Protein AF-A0A963ILZ6-F1 (afdb_monomer_lite)

Radius of gyration: 21.11 Å; chains: 1; bounding box: 46×45×70 Å

pLDDT: mean 91.55, std 8.61, range [54.19, 98.81]

Foldseek 3Di:
DLVVVQVVVVVCVVVVFAPDLQVLQAAAEEAEDAQAAPPDDPVNSVSVCCQCCPCVHSVHDVVRYDYQRYHHAYQALAAAPPLPDPDCLAAARDHPPDDDPDPLNDLRHHHCHVVLVVVCVVQQQDDDPDDDPDDDDDADHRHPVCPRVSVNSVCSVVLVVRCCRRQNCVLLVFDFDHDDLVQKDKDFLLVLQVVFEPCSVVLCVLQQFARIWIKHFAPVVPVPDDAAEDEDEDAFLQFHPSADDPPDPDTSCSRPSNNNRSCNGRRYMYTYTGGDADPDQQHRNRRGHDPPAVSGNHPSCVGLQNSVNLSVQSVVCVSVVVHNPDDRHHD

Sequence (331 aa):
AARASFAEARKQEAAGKISRLDNLRDDRIYLFSGAYDSIVPHGVMATVFHFYADSDKGAVRQGNIDFSGTFPARHTMVRDGFNKPAGDVVGNCALPPAPPPPAETDAYIDDCEAVARKQETENHCLCPPAPVAGGKAAAACPPPDKLAVCKDLKDVDLAGAILERIYGAQALNQGRVEVQESELRAFDQRQVFGKFSDIPSTALQDASMAREGYVFIPETCRDGRPCRLHVAFHGCRQGGATDHRRGHTGNLFAKFAGYNEWAKANDIIILYPQIQARSLGPINPRGCWDWWGQNYTHAGYHTRDGKQIKAVAQMINILAGGQQLLEVPLE

Secondary structure (DSSP, 8-state):
-HHHHHHHHHHHHHTTSS--GGGGGG--EEEE--TT-SSS-HHHHHHHHHHHHSTTTT-PPTTTEEEE--S---SSEEE-STTPPSSSSSB----TTSPPPPTTT--SEEE-HHHHHHHHHHTT-SPPPPPSSSPPPPPPSS-GGGHHHHHHGGGGSHHHHHHHHHH-TTT--S------GGGEEEEEHHHHHTTT-SSHHHHHHHTTB-SEEEEE--GGGGSS---EEEE----TTSSGGGS--TT--S-HHHHHSSHHHHHHHTTEEEEE--B--BSSSS-BTT----SS-TTTT-TTTTSTT-HHHHHHHHHHHHHTTT---S-----

Structure (mmCIF, N/CA/C/O backbone):
data_AF-A0A963ILZ6-F1
#
_entry.id   AF-A0A963ILZ6-F1
#
loop_
_atom_site.group_PDB
_atom_site.id
_atom_site.type_symbol
_atom_site.label_atom_id
_atom_site.label_alt_id
_atom_site.label_comp_id
_atom_site.label_asym_id
_atom_site.label_entity_id
_atom_site.label_seq_id
_atom_site.pdbx_PDB_ins_code
_atom_site.Cartn_x
_atom_site.Cartn_y
_atom_site.Cartn_z
_atom_site.occupancy
_atom_site.B_iso_or_equiv
_atom_site.auth_seq_id
_atom_site.auth_comp_id
_atom_site.auth_asym_id
_atom_site.auth_atom_id
_atom_site.pdbx_PDB_model_num
ATOM 1 N N . ALA A 1 1 ? 4.788 -20.626 10.378 1.00 87.69 1 ALA A N 1
ATOM 2 C CA . ALA A 1 1 ? 4.422 -19.228 10.679 1.00 87.69 1 ALA A CA 1
ATOM 3 C C . ALA A 1 1 ? 2.917 -18.976 10.517 1.00 87.69 1 ALA A C 1
ATOM 5 O O . ALA A 1 1 ? 2.283 -18.704 11.525 1.00 87.69 1 ALA A O 1
ATOM 6 N N . ALA A 1 2 ? 2.316 -19.186 9.334 1.00 93.12 2 ALA A N 1
ATOM 7 C CA . ALA A 1 2 ? 0.894 -18.883 9.068 1.00 93.12 2 ALA A CA 1
ATOM 8 C C . ALA A 1 2 ? -0.082 -19.466 10.106 1.00 93.12 2 ALA A C 1
ATOM 10 O O . ALA A 1 2 ? -0.964 -18.770 10.596 1.00 93.12 2 ALA A O 1
ATOM 11 N N . ARG A 1 3 ? 0.120 -20.730 10.507 1.00 95.81 3 ARG A N 1
ATOM 12 C CA . ARG A 1 3 ? -0.679 -21.389 11.555 1.00 95.81 3 ARG A CA 1
ATOM 13 C C . ARG A 1 3 ? -0.657 -20.640 12.893 1.00 95.81 3 ARG A C 1
ATOM 15 O O . ARG A 1 3 ? -1.694 -20.528 13.532 1.00 95.81 3 ARG A O 1
ATOM 22 N N . ALA A 1 4 ? 0.509 -20.148 13.313 1.00 94.88 4 ALA A N 1
ATOM 23 C CA . ALA A 1 4 ? 0.658 -19.425 14.574 1.00 94.88 4 ALA A CA 1
ATOM 24 C C . ALA A 1 4 ? -0.011 -18.044 14.498 1.00 94.88 4 ALA A C 1
ATOM 26 O O . ALA A 1 4 ? -0.777 -17.695 15.390 1.00 94.88 4 ALA A O 1
ATOM 27 N N . SER A 1 5 ? 0.194 -17.311 13.397 1.00 94.06 5 SER A N 1
ATOM 28 C CA . SER A 1 5 ? -0.471 -16.023 13.157 1.00 94.06 5 SER A CA 1
ATOM 29 C C . SER A 1 5 ? -1.995 -16.164 13.127 1.00 94.06 5 SER A C 1
ATOM 31 O O . SER A 1 5 ? -2.700 -15.370 13.741 1.00 94.06 5 SER A O 1
ATOM 33 N N . PHE A 1 6 ? -2.521 -17.205 12.475 1.00 97.31 6 PHE A N 1
ATOM 34 C CA . PHE A 1 6 ? -3.967 -17.436 12.427 1.00 97.31 6 PHE A CA 1
ATOM 35 C C . PHE A 1 6 ? -4.540 -17.908 13.773 1.00 97.31 6 PHE A C 1
ATOM 37 O O . PHE A 1 6 ? -5.671 -17.573 14.115 1.00 97.31 6 PHE A O 1
ATOM 44 N N . ALA A 1 7 ? -3.768 -18.647 14.577 1.00 97.62 7 ALA A N 1
ATOM 45 C CA . ALA A 1 7 ? -4.165 -18.988 15.944 1.00 97.62 7 ALA A CA 1
ATOM 46 C C . ALA A 1 7 ? -4.284 -17.738 16.836 1.00 97.62 7 ALA A C 1
ATOM 48 O O . ALA A 1 7 ? -5.239 -17.629 17.603 1.00 97.62 7 ALA A O 1
ATOM 49 N N . GLU A 1 8 ? -3.365 -16.779 16.695 1.00 95.69 8 GLU A N 1
ATOM 50 C CA . GLU A 1 8 ? -3.470 -15.481 17.369 1.00 95.69 8 GLU A CA 1
ATOM 51 C C . GLU A 1 8 ? -4.695 -14.694 16.877 1.00 95.69 8 GLU A C 1
ATOM 53 O O . GLU A 1 8 ? -5.447 -14.171 17.694 1.00 95.69 8 GLU A O 1
ATOM 58 N N . ALA A 1 9 ? -4.974 -14.686 15.569 1.00 97.12 9 ALA A N 1
ATOM 59 C CA . ALA A 1 9 ? -6.175 -14.048 15.029 1.00 97.12 9 ALA A CA 1
ATOM 60 C C . ALA A 1 9 ? -7.466 -14.649 15.624 1.00 97.12 9 ALA A C 1
ATOM 62 O O . ALA A 1 9 ? -8.320 -13.910 16.106 1.00 97.12 9 ALA A O 1
ATOM 63 N N . ARG A 1 10 ? -7.576 -15.985 15.702 1.00 98.06 10 ARG A N 1
ATOM 64 C CA . ARG A 1 10 ? -8.712 -16.672 16.354 1.00 98.06 10 ARG A CA 1
ATOM 65 C C . ARG A 1 10 ? -8.873 -16.284 17.821 1.00 98.06 10 ARG A C 1
ATOM 67 O O . ARG A 1 10 ? -9.989 -16.097 18.296 1.00 98.06 10 ARG A O 1
ATOM 74 N N . LYS A 1 11 ? -7.762 -16.155 18.549 1.00 97.75 11 LYS A N 1
ATOM 75 C CA . LYS A 1 11 ? -7.775 -15.706 19.946 1.00 97.75 11 LYS A CA 1
ATOM 76 C C . LYS A 1 11 ? -8.320 -14.279 20.063 1.00 97.75 11 LYS A C 1
ATOM 78 O O . LYS A 1 11 ? -9.136 -14.022 20.944 1.00 97.75 11 LYS A O 1
ATOM 83 N N . GLN A 1 12 ? -7.900 -13.367 19.184 1.00 97.31 12 GLN A N 1
ATOM 84 C CA . GLN A 1 12 ? -8.374 -11.980 19.196 1.00 97.31 12 GLN A CA 1
ATOM 85 C C . GLN A 1 12 ? -9.830 -11.846 18.730 1.00 97.31 12 GLN A C 1
ATOM 87 O O . GLN A 1 12 ? -10.562 -11.017 19.267 1.00 97.31 12 GLN A O 1
ATOM 92 N N . GLU A 1 13 ? -10.281 -12.675 17.785 1.00 97.75 13 GLU A N 1
ATOM 93 C CA . GLU A 1 13 ? -11.693 -12.765 17.393 1.00 97.75 13 GLU A CA 1
ATOM 94 C C . GLU A 1 13 ? -12.553 -13.205 18.585 1.00 97.75 13 GLU A C 1
ATOM 96 O O . GLU A 1 13 ? -13.525 -12.530 18.920 1.00 97.75 13 GLU A O 1
ATOM 101 N N . ALA A 1 14 ? -12.158 -14.278 19.282 1.00 98.12 14 ALA A N 1
ATOM 102 C CA . ALA A 1 14 ? -12.864 -14.774 20.466 1.00 98.12 14 ALA A CA 1
ATOM 103 C C . ALA A 1 14 ? -12.904 -13.747 21.613 1.00 98.12 14 ALA A C 1
ATOM 105 O O . ALA A 1 14 ? -13.860 -13.714 22.384 1.00 98.12 14 ALA A O 1
ATOM 106 N N . ALA A 1 15 ? -11.884 -12.889 21.709 1.00 96.81 15 ALA A N 1
ATOM 107 C CA . ALA A 1 15 ? -11.830 -11.778 22.656 1.00 96.81 15 ALA A CA 1
ATOM 108 C C . ALA A 1 15 ? -12.613 -10.528 22.198 1.00 96.81 15 ALA A C 1
ATOM 110 O O . ALA A 1 15 ? -12.626 -9.525 22.911 1.00 96.81 15 ALA A O 1
ATOM 111 N N . GLY A 1 16 ? -13.225 -10.548 21.008 1.00 95.69 16 GLY A N 1
ATOM 112 C CA . GLY A 1 16 ? -13.931 -9.402 20.433 1.00 95.69 16 GLY A CA 1
ATOM 113 C C . GLY A 1 16 ? -13.011 -8.238 20.051 1.00 95.69 16 GLY A C 1
ATOM 114 O O . GLY A 1 16 ? -13.468 -7.105 19.955 1.00 95.69 16 GLY A O 1
ATOM 115 N N . LYS A 1 17 ? -11.711 -8.487 19.852 1.00 95.44 17 LYS A N 1
ATOM 116 C CA . LYS A 1 17 ? -10.692 -7.460 19.570 1.00 95.44 17 LYS A CA 1
ATOM 117 C C . LYS A 1 17 ? -10.455 -7.219 18.081 1.00 95.44 17 LYS A C 1
ATOM 119 O O . LYS A 1 17 ? -9.994 -6.145 17.702 1.00 95.44 17 LYS A O 1
ATOM 124 N N . ILE A 1 18 ? -10.863 -8.153 17.228 1.00 96.56 18 ILE A N 1
ATOM 125 C CA . ILE A 1 18 ? -10.937 -7.991 15.767 1.00 96.56 18 ILE A CA 1
ATOM 126 C C . ILE A 1 18 ? -12.341 -8.351 15.264 1.00 96.56 18 ILE A C 1
ATOM 128 O O . ILE A 1 18 ? -13.166 -8.843 16.035 1.00 96.56 18 ILE A O 1
ATOM 132 N N . SER A 1 19 ? -12.637 -8.047 14.002 1.00 95.50 19 SER A N 1
ATOM 133 C CA . SER A 1 19 ? -13.865 -8.498 13.336 1.00 95.50 19 SER A CA 1
ATOM 134 C C . SER A 1 19 ? -13.861 -10.014 13.130 1.00 95.50 19 SER A C 1
ATOM 136 O O . SER A 1 19 ? -12.818 -10.660 13.239 1.00 95.50 19 SER A O 1
ATOM 138 N N . ARG A 1 20 ? -15.028 -10.580 12.801 1.00 97.06 20 ARG A N 1
ATOM 139 C CA . ARG A 1 20 ? -15.146 -12.009 12.497 1.00 97.06 20 ARG A CA 1
ATOM 140 C C . ARG A 1 20 ? -14.220 -12.406 11.347 1.00 97.06 20 ARG A C 1
ATOM 142 O O . ARG A 1 20 ? -14.250 -11.774 10.295 1.00 97.06 20 ARG A O 1
ATOM 149 N N . LEU A 1 21 ? -13.461 -13.482 11.520 1.00 97.69 21 LEU A N 1
ATOM 150 C CA . LEU A 1 21 ? -12.560 -14.038 10.511 1.00 97.69 21 LEU A CA 1
ATOM 151 C C . LEU A 1 21 ? -13.325 -14.585 9.303 1.00 97.69 21 LEU A C 1
ATOM 153 O O . LEU A 1 21 ? -12.791 -14.581 8.200 1.00 97.69 21 LEU A O 1
ATOM 157 N N . ASP A 1 22 ? -14.591 -14.976 9.484 1.00 96.69 22 ASP A N 1
ATOM 158 C CA . ASP A 1 22 ? -15.479 -15.358 8.378 1.00 96.69 22 ASP A CA 1
ATOM 159 C C . ASP A 1 22 ? -15.653 -14.238 7.336 1.00 96.69 22 ASP A C 1
ATOM 161 O O . ASP A 1 22 ? -15.919 -14.539 6.174 1.00 96.69 22 ASP A O 1
ATOM 165 N N . ASN A 1 23 ? -15.463 -12.968 7.721 1.00 96.06 23 ASN A N 1
ATOM 166 C CA . ASN A 1 23 ? -15.552 -11.837 6.795 1.00 96.06 23 ASN A CA 1
ATOM 167 C C . ASN A 1 23 ? -14.466 -11.898 5.707 1.00 96.06 23 ASN A C 1
ATOM 169 O O . ASN A 1 23 ? -14.702 -11.429 4.599 1.00 96.06 23 ASN A O 1
ATOM 173 N N . LEU A 1 24 ? -13.325 -12.547 5.981 1.00 97.38 24 LEU A N 1
ATOM 174 C CA . LEU A 1 24 ? -12.228 -12.685 5.019 1.00 97.38 24 LEU A CA 1
ATOM 175 C C . LEU A 1 24 ? -12.626 -13.486 3.777 1.00 97.38 24 LEU A C 1
ATOM 177 O O . LEU A 1 24 ? -12.054 -13.278 2.714 1.00 97.38 24 LEU A O 1
ATOM 181 N N . ARG A 1 25 ? -13.599 -14.403 3.879 1.00 96.38 25 ARG A N 1
ATOM 182 C CA . ARG A 1 25 ? -13.953 -15.323 2.780 1.00 96.38 25 ARG A CA 1
ATOM 183 C C . ARG A 1 25 ? -14.282 -14.596 1.481 1.00 96.38 25 ARG A C 1
ATOM 185 O O . ARG A 1 25 ? -13.989 -15.099 0.395 1.00 96.38 25 ARG A O 1
ATOM 192 N N . ASP A 1 26 ? -14.885 -13.422 1.609 1.00 95.50 26 ASP A N 1
ATOM 193 C CA . ASP A 1 26 ? -15.447 -12.664 0.499 1.00 95.50 26 ASP A CA 1
ATOM 194 C C . ASP A 1 26 ? -14.568 -11.476 0.096 1.00 95.50 26 ASP A C 1
ATOM 196 O O . ASP A 1 26 ? -14.813 -10.865 -0.950 1.00 95.50 26 ASP A O 1
ATOM 200 N N . ASP A 1 27 ? -13.521 -11.199 0.876 1.00 96.69 27 ASP A N 1
ATOM 201 C CA . ASP A 1 27 ? -12.558 -10.141 0.610 1.00 96.69 27 ASP A CA 1
ATOM 202 C C . ASP A 1 27 ? -11.756 -10.436 -0.655 1.00 96.69 27 ASP A C 1
ATOM 204 O O . ASP A 1 27 ? -11.472 -11.588 -0.992 1.00 96.69 27 ASP A O 1
ATOM 208 N N . ARG A 1 28 ? -11.372 -9.371 -1.363 1.00 97.50 28 ARG A N 1
ATOM 209 C CA . ARG A 1 28 ? -10.508 -9.448 -2.542 1.00 97.50 28 ARG A CA 1
ATOM 210 C C . ARG A 1 28 ? -9.090 -9.067 -2.153 1.00 97.50 28 ARG A C 1
ATOM 212 O O . ARG A 1 28 ? -8.831 -7.928 -1.776 1.00 97.50 28 ARG A O 1
ATOM 219 N N . ILE A 1 29 ? -8.182 -10.026 -2.260 1.00 97.88 29 ILE A N 1
ATOM 220 C CA . ILE A 1 29 ? -6.801 -9.923 -1.802 1.00 97.88 29 ILE A CA 1
ATOM 221 C C . ILE A 1 29 ? -5.859 -9.916 -3.008 1.00 97.88 29 ILE A C 1
ATOM 223 O O . ILE A 1 29 ? -5.941 -10.775 -3.894 1.00 97.88 29 ILE A O 1
ATOM 227 N N . TYR A 1 30 ? -4.947 -8.946 -3.016 1.00 97.75 30 TYR A N 1
ATOM 228 C CA . TYR A 1 30 ? -3.802 -8.901 -3.917 1.00 97.75 30 TYR A CA 1
ATOM 229 C C . TYR A 1 30 ? -2.517 -8.968 -3.102 1.00 97.75 30 TYR A C 1
ATOM 231 O O . TYR A 1 30 ? -2.349 -8.194 -2.161 1.00 97.75 30 TYR A O 1
ATOM 239 N N . LEU A 1 31 ? -1.620 -9.884 -3.451 1.00 97.75 31 LEU A N 1
ATOM 240 C CA . LEU A 1 31 ? -0.299 -9.993 -2.842 1.00 97.75 31 LEU A CA 1
ATOM 241 C C . LEU A 1 31 ? 0.767 -9.835 -3.921 1.00 97.75 31 LEU A C 1
ATOM 243 O O . LEU A 1 31 ? 0.633 -10.371 -5.018 1.00 97.75 31 LEU A O 1
ATOM 247 N N . PHE A 1 32 ? 1.849 -9.147 -3.576 1.00 97.69 32 PHE A N 1
ATOM 248 C CA . PHE A 1 32 ? 2.987 -8.928 -4.458 1.00 97.69 32 PHE A CA 1
ATOM 249 C C . PHE A 1 32 ? 4.298 -9.134 -3.694 1.00 97.69 32 PHE A C 1
ATOM 251 O O . PHE A 1 32 ? 4.418 -8.722 -2.539 1.00 97.69 32 PHE A O 1
ATOM 258 N N . SER A 1 33 ? 5.285 -9.759 -4.332 1.00 97.12 33 SER A N 1
ATOM 259 C CA . SER A 1 33 ? 6.665 -9.832 -3.852 1.00 97.12 33 SER A CA 1
ATOM 260 C C . SER A 1 33 ? 7.615 -9.839 -5.045 1.00 97.12 33 SER A C 1
ATOM 262 O O . SER A 1 33 ? 7.545 -10.724 -5.897 1.00 97.12 33 SER A O 1
ATOM 264 N N . GLY A 1 34 ? 8.512 -8.854 -5.116 1.00 96.12 34 GLY A N 1
ATOM 265 C CA . GLY A 1 34 ? 9.502 -8.782 -6.188 1.00 96.12 34 GLY A CA 1
ATOM 266 C C . GLY A 1 34 ? 10.515 -9.922 -6.081 1.00 96.12 34 GLY A C 1
ATOM 267 O O . GLY A 1 34 ? 11.065 -10.157 -5.008 1.00 96.12 34 GLY A O 1
ATOM 268 N N . ALA A 1 35 ? 10.804 -10.618 -7.182 1.00 95.50 35 ALA A N 1
ATOM 269 C CA . ALA A 1 35 ? 11.672 -11.802 -7.248 1.00 95.50 35 ALA A CA 1
ATOM 270 C C . ALA A 1 35 ? 13.081 -11.603 -6.644 1.00 95.50 35 ALA A C 1
ATOM 272 O O . ALA A 1 35 ? 13.718 -12.568 -6.227 1.00 95.50 35 ALA A O 1
ATOM 273 N N . TYR A 1 36 ? 13.551 -10.355 -6.566 1.00 95.19 36 TYR A N 1
ATOM 274 C CA . TYR A 1 36 ? 14.857 -9.965 -6.030 1.00 95.19 36 TYR A CA 1
ATOM 275 C C . TYR A 1 36 ? 14.755 -9.131 -4.742 1.00 95.19 36 TYR A C 1
ATOM 277 O O . TYR A 1 36 ? 15.703 -8.431 -4.381 1.00 95.19 36 TYR A O 1
ATOM 285 N N . ASP A 1 37 ? 13.620 -9.171 -4.041 1.00 95.44 37 ASP A N 1
ATOM 286 C CA . ASP A 1 37 ? 13.475 -8.560 -2.721 1.00 95.44 37 ASP A CA 1
ATOM 287 C C . ASP A 1 37 ? 14.395 -9.250 -1.698 1.00 95.44 37 ASP A C 1
ATOM 289 O O . ASP A 1 37 ? 14.210 -10.410 -1.320 1.00 95.44 37 ASP A O 1
ATOM 293 N N . SER A 1 38 ? 15.414 -8.514 -1.254 1.00 92.44 38 SER A N 1
ATOM 294 C CA . SER A 1 38 ? 16.371 -8.946 -0.235 1.00 92.44 38 SER A CA 1
ATOM 295 C C . SER A 1 38 ? 16.082 -8.379 1.159 1.00 92.44 38 SER A C 1
ATOM 297 O O . SER A 1 38 ? 16.840 -8.655 2.088 1.00 92.44 38 SER A O 1
ATOM 299 N N . ILE A 1 39 ? 15.047 -7.546 1.312 1.00 94.25 39 ILE A N 1
ATOM 300 C CA . ILE A 1 39 ? 14.671 -6.905 2.580 1.00 94.25 39 ILE A CA 1
ATOM 301 C C . ILE A 1 39 ? 13.564 -7.711 3.258 1.00 94.25 39 ILE A C 1
ATOM 303 O O . ILE A 1 39 ? 13.682 -8.041 4.440 1.00 94.25 39 ILE A O 1
ATOM 307 N N . VAL A 1 40 ? 12.514 -8.060 2.512 1.00 94.50 40 VAL A N 1
ATOM 308 C CA . VAL A 1 40 ? 11.431 -8.932 2.969 1.00 94.50 40 VAL A CA 1
ATOM 309 C C . VAL A 1 40 ? 11.500 -10.235 2.173 1.00 94.50 40 VAL A C 1
ATOM 311 O O . VAL A 1 40 ? 11.154 -10.259 0.995 1.00 94.50 40 VAL A O 1
ATOM 314 N N . PRO A 1 41 ? 11.936 -11.348 2.791 1.00 89.88 41 PRO A N 1
ATOM 315 C CA . PRO A 1 41 ? 12.083 -12.607 2.075 1.00 89.88 41 PRO A CA 1
ATOM 316 C C . PRO A 1 41 ? 10.759 -13.107 1.488 1.00 89.88 41 PRO A C 1
ATOM 318 O O . PRO A 1 41 ? 9.736 -13.109 2.174 1.00 89.88 41 PRO A O 1
ATOM 321 N N . HIS A 1 42 ? 10.809 -13.677 0.282 1.00 88.88 42 HIS A N 1
ATOM 322 C CA . HIS A 1 42 ? 9.667 -14.314 -0.399 1.00 88.88 42 HIS A CA 1
ATOM 323 C C . HIS A 1 42 ? 8.841 -15.253 0.486 1.00 88.88 42 HIS A C 1
ATOM 325 O O . HIS A 1 42 ? 7.612 -15.248 0.443 1.00 88.88 42 HIS A O 1
ATOM 331 N N . GLY A 1 43 ? 9.501 -16.037 1.346 1.00 91.81 43 GLY A N 1
ATOM 332 C CA . GLY A 1 43 ? 8.830 -16.961 2.268 1.00 91.81 43 GLY A CA 1
ATOM 333 C C . GLY A 1 43 ? 7.888 -16.279 3.274 1.00 91.81 43 GLY A C 1
ATOM 334 O O . GLY A 1 43 ? 6.947 -16.911 3.766 1.00 91.81 43 GLY A O 1
ATOM 335 N N . VAL A 1 44 ? 8.100 -14.991 3.563 1.00 94.81 44 VAL A N 1
ATOM 336 C CA . VAL A 1 44 ? 7.191 -14.175 4.381 1.00 94.81 44 VAL A CA 1
ATOM 337 C C . VAL A 1 44 ? 5.896 -13.917 3.615 1.00 94.81 44 VAL A C 1
ATOM 339 O O . VAL A 1 44 ? 4.821 -14.193 4.141 1.00 94.81 44 VAL A O 1
ATOM 342 N N . MET A 1 45 ? 5.973 -13.489 2.353 1.00 95.75 45 MET A N 1
ATOM 343 C CA . MET A 1 45 ? 4.778 -13.255 1.534 1.00 95.75 45 MET A CA 1
ATOM 344 C C . MET A 1 45 ? 4.046 -14.554 1.186 1.00 95.75 45 MET A C 1
ATOM 346 O O . MET A 1 45 ? 2.820 -14.593 1.251 1.00 95.75 45 MET A O 1
ATOM 350 N N . ALA A 1 46 ? 4.769 -15.657 0.968 1.00 93.81 46 ALA A N 1
ATOM 351 C CA . ALA A 1 46 ? 4.159 -16.983 0.859 1.00 93.81 46 ALA A CA 1
ATOM 352 C C . ALA A 1 46 ? 3.401 -17.375 2.145 1.00 93.81 46 ALA A C 1
ATOM 354 O O . ALA A 1 46 ? 2.313 -17.947 2.097 1.00 93.81 46 ALA A O 1
ATOM 355 N N . THR A 1 47 ? 3.932 -17.020 3.320 1.00 96.62 47 THR A N 1
ATOM 356 C CA . THR A 1 47 ? 3.236 -17.221 4.600 1.00 96.62 47 THR A CA 1
ATOM 357 C C . THR A 1 47 ? 1.945 -16.400 4.680 1.00 96.62 47 THR A C 1
ATOM 359 O O . THR A 1 47 ? 0.934 -16.920 5.156 1.00 96.62 47 THR A O 1
ATOM 362 N N . VAL A 1 48 ? 1.961 -15.145 4.220 1.00 97.25 48 VAL A N 1
ATOM 363 C CA . VAL A 1 48 ? 0.766 -14.284 4.156 1.00 97.25 48 VAL A CA 1
ATOM 364 C C . VAL A 1 48 ? -0.262 -14.859 3.182 1.00 97.25 48 VAL A C 1
ATOM 366 O O . VAL A 1 48 ? -1.440 -14.934 3.522 1.00 97.25 48 VAL A O 1
ATOM 369 N N . PHE A 1 49 ? 0.171 -15.356 2.021 1.00 97.00 49 PHE A N 1
ATOM 370 C CA . PHE A 1 49 ? -0.709 -16.050 1.082 1.00 97.00 49 PHE A CA 1
ATOM 371 C C . PHE A 1 49 ? -1.429 -17.223 1.755 1.00 97.00 49 PHE A C 1
ATOM 373 O O . PHE A 1 49 ? -2.655 -17.273 1.735 1.00 97.00 49 PHE A O 1
ATOM 380 N N . HIS A 1 50 ? -0.700 -18.105 2.445 1.00 97.38 50 HIS A N 1
ATOM 381 C CA . HIS A 1 50 ? -1.304 -19.236 3.158 1.00 97.38 50 HIS A CA 1
ATOM 382 C C . HIS A 1 50 ? -2.207 -18.822 4.325 1.00 97.38 50 HIS A C 1
ATOM 384 O O . HIS A 1 50 ? -3.177 -19.519 4.617 1.00 97.38 50 HIS A O 1
ATOM 390 N N . PHE A 1 51 ? -1.937 -17.694 4.993 1.00 97.94 51 PHE A N 1
ATOM 391 C CA . PHE A 1 51 ? -2.838 -17.155 6.017 1.00 97.94 51 PHE A CA 1
ATOM 392 C C . PHE A 1 51 ? -4.237 -16.880 5.445 1.00 97.94 51 PHE A C 1
ATOM 394 O O . PHE A 1 51 ? -5.233 -17.237 6.075 1.00 97.94 51 PHE A O 1
ATOM 401 N N . TYR A 1 52 ? -4.312 -16.293 4.250 1.00 98.19 52 TYR A N 1
ATOM 402 C CA . TYR A 1 52 ? -5.577 -15.960 3.596 1.00 98.19 52 TYR A CA 1
ATOM 403 C C . TYR A 1 52 ? -6.188 -17.134 2.816 1.00 98.19 52 TYR A C 1
ATOM 405 O O . TYR A 1 52 ? -7.391 -17.368 2.911 1.00 98.19 52 TYR A O 1
ATOM 413 N N . ALA A 1 53 ? -5.383 -17.875 2.053 1.00 97.06 53 ALA A N 1
ATOM 414 C CA . ALA A 1 53 ? -5.862 -18.859 1.082 1.00 97.06 53 ALA A CA 1
ATOM 415 C C . ALA A 1 53 ? -6.266 -20.206 1.700 1.00 97.06 53 ALA A C 1
ATOM 417 O O . ALA A 1 53 ? -7.189 -20.855 1.205 1.00 97.06 53 ALA A O 1
ATOM 418 N N . ASP A 1 54 ? -5.575 -20.663 2.750 1.00 97.50 54 ASP A N 1
ATOM 419 C CA . ASP A 1 54 ? -5.778 -22.022 3.249 1.00 97.50 54 ASP A CA 1
ATOM 420 C C . ASP A 1 54 ? -7.185 -22.192 3.849 1.00 97.50 54 ASP A C 1
ATOM 422 O O . ASP A 1 54 ? -7.660 -21.366 4.633 1.00 97.50 54 ASP A O 1
ATOM 426 N N . SER A 1 55 ? -7.836 -23.312 3.518 1.00 95.94 55 SER A N 1
ATOM 427 C CA . SER A 1 55 ? -9.218 -23.616 3.931 1.00 95.94 55 SER A CA 1
ATOM 428 C C . SER A 1 55 ? -9.427 -23.718 5.449 1.00 95.94 55 SER A C 1
ATOM 430 O O . SER A 1 55 ? -10.531 -23.488 5.933 1.00 95.94 55 SER A O 1
ATOM 432 N N . ASP A 1 56 ? -8.376 -24.034 6.213 1.00 95.75 56 ASP A N 1
ATOM 433 C CA . ASP A 1 56 ? -8.395 -24.073 7.678 1.00 95.75 56 ASP A CA 1
ATOM 434 C C . ASP A 1 56 ? -8.040 -22.720 8.323 1.00 95.75 56 ASP A C 1
ATOM 436 O O . ASP A 1 56 ? -7.903 -22.653 9.551 1.00 95.75 56 ASP A O 1
ATOM 440 N N . LYS A 1 57 ? -7.860 -21.661 7.520 1.00 97.00 57 LYS A N 1
ATOM 441 C CA . LYS A 1 57 ? -7.485 -20.300 7.935 1.00 97.00 57 LYS A CA 1
ATOM 442 C C . LYS A 1 57 ? -8.471 -19.269 7.376 1.00 97.00 57 LYS A C 1
ATOM 444 O O . LYS A 1 57 ? -9.649 -19.345 7.716 1.00 97.00 57 LYS A O 1
ATOM 449 N N . GLY A 1 58 ? -8.008 -18.295 6.585 1.00 97.00 58 GLY A N 1
ATOM 450 C CA . GLY A 1 58 ? -8.858 -17.242 6.027 1.00 97.00 58 GLY A CA 1
ATOM 451 C C . GLY A 1 58 ? -9.885 -17.765 5.025 1.00 97.00 58 GLY A C 1
ATOM 452 O O . GLY A 1 58 ? -10.958 -17.180 4.907 1.00 97.00 58 GLY A O 1
ATOM 453 N N . ALA A 1 59 ? -9.583 -18.882 4.350 1.00 97.38 59 ALA A N 1
ATOM 454 C CA . ALA A 1 59 ? -10.449 -19.512 3.357 1.00 97.38 59 ALA A CA 1
ATOM 455 C C . ALA A 1 59 ? -11.035 -18.508 2.341 1.00 97.38 59 ALA A C 1
ATOM 457 O O . ALA A 1 59 ? -12.205 -18.617 1.961 1.00 97.38 59 ALA A O 1
ATOM 458 N N . VAL A 1 60 ? -10.228 -17.522 1.922 1.00 98.25 60 VAL A N 1
ATOM 459 C CA . VAL A 1 60 ? -10.612 -16.556 0.884 1.00 98.25 60 VAL A CA 1
ATOM 460 C C . VAL A 1 60 ? -11.036 -17.331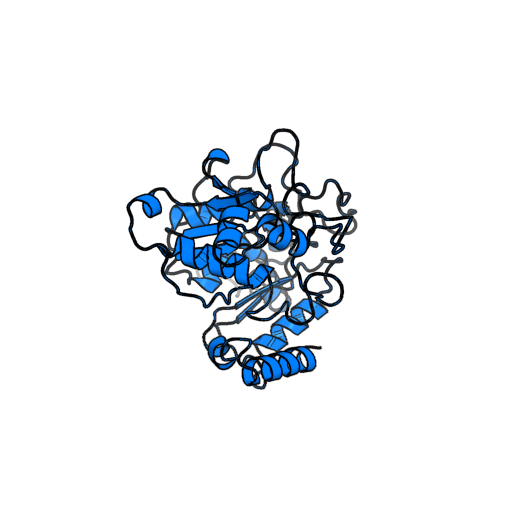 -0.357 1.00 98.25 60 VAL A C 1
ATOM 462 O O . VAL A 1 60 ? -10.331 -18.242 -0.803 1.00 98.25 60 VAL A O 1
ATOM 465 N N . ARG A 1 61 ? -12.204 -16.989 -0.911 1.00 96.50 61 ARG A N 1
ATOM 466 C CA . ARG A 1 61 ? -12.768 -17.696 -2.062 1.00 96.50 61 ARG A CA 1
ATOM 467 C C . ARG A 1 61 ? -11.762 -17.774 -3.207 1.00 96.50 61 ARG A C 1
ATOM 469 O O . ARG A 1 61 ? -11.072 -16.809 -3.537 1.00 96.50 61 ARG A O 1
ATOM 476 N N . GLN A 1 62 ? -11.708 -18.932 -3.860 1.00 91.69 62 GLN A N 1
ATOM 477 C CA . GLN A 1 62 ? -10.891 -19.090 -5.056 1.00 91.69 62 GLN A CA 1
ATOM 478 C C . GLN A 1 62 ? -11.329 -18.063 -6.108 1.00 91.69 62 GLN A C 1
ATOM 480 O O . GLN A 1 62 ? -12.520 -17.872 -6.348 1.00 91.69 62 GLN A O 1
ATOM 485 N N . GLY A 1 63 ? -10.358 -17.376 -6.705 1.00 92.06 63 GLY A N 1
ATOM 486 C CA . GLY A 1 63 ? -10.626 -16.265 -7.613 1.00 92.06 63 GLY A CA 1
ATOM 487 C C . GLY A 1 63 ? -10.774 -14.906 -6.929 1.00 92.06 63 GLY A C 1
ATOM 488 O O . GLY A 1 63 ? -10.797 -13.923 -7.657 1.00 92.06 63 GLY A O 1
ATOM 489 N N . ASN A 1 64 ? -10.791 -14.824 -5.592 1.00 95.94 64 ASN A N 1
ATOM 490 C CA . ASN A 1 64 ? -10.710 -13.573 -4.825 1.00 95.94 64 ASN A CA 1
ATOM 491 C C . ASN A 1 64 ? -9.313 -13.292 -4.236 1.00 95.94 64 ASN A C 1
ATOM 493 O O . ASN A 1 64 ? -9.077 -12.183 -3.774 1.00 95.94 64 ASN A O 1
ATOM 497 N N . ILE A 1 65 ? -8.369 -14.236 -4.293 1.00 96.56 65 ILE A N 1
ATOM 498 C CA . ILE A 1 65 ? -6.957 -14.011 -3.942 1.00 96.56 65 ILE A CA 1
ATOM 499 C C . ILE A 1 65 ? -6.022 -14.229 -5.139 1.00 96.56 65 ILE A C 1
ATOM 501 O O . ILE A 1 65 ? -6.166 -15.205 -5.870 1.00 96.56 65 ILE A O 1
ATOM 505 N N . ASP A 1 66 ? -5.112 -13.285 -5.380 1.00 94.69 66 ASP A N 1
ATOM 506 C CA . ASP A 1 66 ? -4.006 -13.398 -6.343 1.00 94.69 66 ASP A CA 1
ATOM 507 C C . ASP A 1 66 ? -2.672 -13.123 -5.638 1.00 94.69 66 ASP A C 1
ATOM 509 O O . ASP A 1 66 ? -2.614 -12.328 -4.697 1.00 94.69 66 ASP A O 1
ATOM 513 N N . PHE A 1 67 ? -1.607 -13.783 -6.096 1.00 95.75 67 PHE A N 1
ATOM 514 C CA . PHE A 1 67 ? -0.243 -13.547 -5.632 1.00 95.75 67 PHE A CA 1
ATOM 515 C C . PHE A 1 67 ? 0.718 -13.493 -6.820 1.00 95.75 67 PHE A C 1
ATOM 517 O O . PHE A 1 67 ? 0.845 -14.476 -7.549 1.00 95.75 67 PHE A O 1
ATOM 524 N N . SER A 1 68 ? 1.380 -12.349 -6.975 1.00 96.12 68 SER A N 1
ATOM 525 C CA . SER A 1 68 ? 2.477 -12.117 -7.909 1.00 96.12 68 SER A CA 1
ATOM 526 C C . SER A 1 68 ? 3.800 -12.232 -7.165 1.00 96.12 68 SER A C 1
ATOM 528 O O . SER A 1 68 ? 4.057 -11.510 -6.199 1.00 96.12 68 SER A O 1
ATOM 530 N N . GLY A 1 69 ? 4.615 -13.200 -7.565 1.00 95.81 69 GLY A N 1
ATOM 531 C CA . GLY A 1 69 ? 5.875 -13.532 -6.890 1.00 95.81 69 GLY A CA 1
ATOM 532 C C . GLY A 1 69 ? 7.068 -13.596 -7.835 1.00 95.81 69 GLY A C 1
ATOM 533 O O . GLY A 1 69 ? 8.190 -13.845 -7.397 1.00 95.81 69 GLY A O 1
ATOM 534 N N . THR A 1 70 ? 6.831 -13.423 -9.138 1.00 96.06 70 THR A N 1
ATOM 535 C CA . THR A 1 70 ? 7.852 -13.615 -10.172 1.00 96.06 70 THR A CA 1
ATOM 536 C C . THR A 1 70 ? 8.236 -12.330 -10.893 1.00 96.06 70 THR A C 1
ATOM 538 O O . THR A 1 70 ? 9.179 -12.351 -11.687 1.00 96.06 70 THR A O 1
ATOM 541 N N . PHE A 1 71 ? 7.584 -11.200 -10.586 1.00 97.25 71 PHE A N 1
ATOM 542 C CA . PHE A 1 71 ? 7.977 -9.908 -11.140 1.00 97.25 71 PHE A CA 1
ATOM 543 C C . PHE A 1 71 ? 9.431 -9.589 -10.752 1.00 97.25 71 PHE A C 1
ATOM 545 O O . PHE A 1 71 ? 9.767 -9.597 -9.562 1.00 97.25 71 PHE A O 1
ATOM 552 N N . PRO A 1 72 ? 10.319 -9.291 -11.711 1.00 96.31 72 PRO A N 1
ATOM 553 C CA . PRO A 1 72 ? 11.729 -9.078 -11.436 1.00 96.31 72 PRO A CA 1
ATOM 554 C C . PRO A 1 72 ? 11.942 -7.667 -10.888 1.00 96.31 72 PRO A C 1
ATOM 556 O O . PRO A 1 72 ? 12.264 -6.745 -11.623 1.00 96.31 72 PRO A O 1
ATOM 559 N N . ALA A 1 73 ? 11.757 -7.512 -9.580 1.00 96.50 73 ALA A N 1
ATOM 560 C CA . ALA A 1 73 ? 12.002 -6.280 -8.837 1.00 96.50 73 ALA A CA 1
ATOM 561 C C . ALA A 1 73 ? 12.674 -6.578 -7.494 1.00 96.50 73 ALA A C 1
ATOM 563 O O . ALA A 1 73 ? 12.563 -7.681 -6.954 1.00 96.50 73 ALA A O 1
ATOM 564 N N . ARG A 1 74 ? 13.362 -5.567 -6.960 1.00 95.19 74 ARG A N 1
ATOM 565 C CA . ARG A 1 74 ? 13.845 -5.538 -5.574 1.00 95.19 74 ARG A CA 1
ATOM 566 C C . ARG A 1 74 ? 12.730 -5.093 -4.617 1.00 95.19 74 ARG A C 1
ATOM 568 O O . ARG A 1 74 ? 11.575 -4.983 -5.015 1.00 95.19 74 ARG A O 1
ATOM 575 N N . HIS A 1 75 ? 13.084 -4.796 -3.367 1.00 96.44 75 HIS A N 1
ATOM 576 C CA . HIS A 1 75 ? 12.162 -4.197 -2.401 1.00 96.44 75 HIS A CA 1
ATOM 577 C C . HIS A 1 75 ? 11.788 -2.764 -2.811 1.00 96.44 75 HIS A C 1
ATOM 579 O O . HIS A 1 75 ? 12.547 -1.833 -2.552 1.00 96.44 75 HIS A O 1
ATOM 585 N N . THR A 1 76 ? 10.663 -2.590 -3.502 1.00 96.56 76 THR A N 1
ATOM 586 C CA . THR A 1 76 ? 10.232 -1.292 -4.038 1.00 96.56 76 THR A CA 1
ATOM 587 C C . THR A 1 76 ? 8.748 -1.308 -4.402 1.00 96.56 76 THR A C 1
ATOM 589 O O . THR A 1 76 ? 8.189 -2.368 -4.691 1.00 96.56 76 THR A O 1
ATOM 592 N N . MET A 1 77 ? 8.114 -0.136 -4.424 1.00 97.38 77 MET A N 1
ATOM 593 C CA . MET A 1 77 ? 6.836 0.058 -5.101 1.00 97.38 77 MET A CA 1
ATOM 594 C C . MET A 1 77 ? 7.090 0.095 -6.610 1.00 97.38 77 MET A C 1
ATOM 596 O O . MET A 1 77 ? 7.705 1.034 -7.122 1.00 97.38 77 MET A O 1
ATOM 600 N N . VAL A 1 78 ? 6.630 -0.940 -7.309 1.00 97.94 78 VAL A N 1
ATOM 601 C CA . VAL A 1 78 ? 6.772 -1.075 -8.762 1.00 97.94 78 VAL A CA 1
ATOM 602 C C . VAL A 1 78 ? 5.782 -0.155 -9.476 1.00 97.94 78 VAL A C 1
ATOM 604 O O . VAL A 1 78 ? 4.590 -0.159 -9.176 1.00 97.94 78 VAL A O 1
ATOM 607 N N . ARG A 1 79 ? 6.278 0.636 -10.425 1.00 96.75 79 ARG A N 1
ATOM 608 C CA . ARG A 1 79 ? 5.474 1.476 -11.323 1.00 96.75 79 ARG A CA 1
ATOM 609 C C . ARG A 1 79 ? 6.096 1.514 -12.720 1.00 96.75 79 ARG A C 1
ATOM 611 O O . ARG A 1 79 ? 7.246 1.118 -12.898 1.00 96.75 79 ARG A O 1
ATOM 618 N N . ASP A 1 80 ? 5.362 2.025 -13.699 1.00 95.94 80 ASP A N 1
ATOM 619 C CA . ASP A 1 80 ? 5.869 2.320 -15.042 1.00 95.94 80 ASP A CA 1
ATOM 620 C C . ASP A 1 80 ? 6.183 3.822 -15.204 1.00 95.94 80 ASP A C 1
ATOM 622 O O . ASP A 1 80 ? 6.181 4.589 -14.233 1.00 95.94 80 ASP A O 1
ATOM 626 N N . GLY A 1 81 ? 6.466 4.274 -16.428 1.00 94.56 81 GLY A N 1
ATOM 627 C CA . GLY A 1 81 ? 6.791 5.671 -16.713 1.00 94.56 81 GLY A CA 1
ATOM 628 C C . GLY A 1 81 ? 5.616 6.659 -16.646 1.00 94.56 81 GLY A C 1
ATOM 629 O O . GLY A 1 81 ? 5.848 7.864 -16.771 1.00 94.56 81 GLY A O 1
ATOM 630 N N . PHE A 1 82 ? 4.366 6.217 -16.452 1.00 96.19 82 PHE A N 1
ATOM 631 C CA . PHE A 1 82 ? 3.197 7.103 -16.543 1.00 96.19 82 PHE A CA 1
ATOM 632 C C . PHE A 1 82 ? 3.214 8.186 -15.456 1.00 96.19 82 PHE A C 1
ATOM 634 O O . PHE A 1 82 ? 3.402 7.872 -14.285 1.00 96.19 82 PHE A O 1
ATOM 641 N N . ASN A 1 83 ? 3.015 9.459 -15.822 1.00 93.94 83 ASN A N 1
ATOM 642 C CA . ASN A 1 83 ? 3.059 10.610 -14.902 1.00 93.94 83 ASN A CA 1
ATOM 643 C C . ASN A 1 83 ? 4.314 10.641 -13.991 1.00 93.94 83 ASN A C 1
ATOM 645 O O . ASN A 1 83 ? 4.271 11.107 -12.852 1.00 93.94 83 ASN A O 1
ATOM 649 N N . LYS A 1 84 ? 5.442 10.082 -14.458 1.00 89.56 84 LYS A N 1
ATOM 650 C CA . LYS A 1 84 ? 6.706 10.076 -13.709 1.00 89.56 84 LYS A CA 1
ATOM 651 C C . LYS A 1 84 ? 7.238 11.514 -13.575 1.00 89.56 84 LYS A C 1
ATOM 653 O O . LYS A 1 84 ? 7.316 12.216 -14.586 1.00 89.56 84 LYS A O 1
ATOM 658 N N . PRO A 1 85 ? 7.635 11.963 -12.367 1.00 88.00 85 PRO A N 1
ATOM 659 C CA . PRO A 1 85 ? 8.198 13.296 -12.189 1.00 88.00 85 PRO A CA 1
ATOM 660 C C . PRO A 1 85 ? 9.569 13.414 -12.865 1.00 88.00 85 PRO A C 1
ATOM 662 O O . PRO A 1 85 ? 10.273 12.424 -13.072 1.00 88.00 85 PRO A O 1
ATOM 665 N N . ALA A 1 86 ? 9.979 14.645 -13.165 1.00 84.12 86 ALA A N 1
ATOM 666 C CA . ALA A 1 86 ? 11.352 14.918 -13.577 1.00 84.12 86 ALA A CA 1
ATOM 667 C C . ALA A 1 86 ? 12.344 14.678 -12.418 1.00 84.12 86 ALA A C 1
ATOM 669 O O . ALA A 1 86 ? 12.007 14.860 -11.248 1.00 84.12 86 ALA A O 1
ATOM 670 N N . GLY A 1 87 ? 13.591 14.338 -12.755 1.00 82.38 87 GLY A N 1
ATOM 671 C CA . GLY A 1 87 ? 14.664 14.097 -11.784 1.00 82.38 87 GLY A CA 1
ATOM 672 C C . GLY A 1 87 ? 14.667 12.683 -11.189 1.00 82.38 87 GLY A C 1
ATOM 673 O O . GLY A 1 87 ? 14.001 11.779 -11.686 1.00 82.38 87 GLY A O 1
ATOM 674 N N . ASP A 1 88 ? 15.431 12.503 -10.110 1.00 81.75 88 ASP A N 1
ATOM 675 C CA . ASP A 1 88 ? 15.789 11.182 -9.558 1.00 81.75 88 ASP A CA 1
ATOM 676 C C . ASP A 1 88 ? 14.934 10.779 -8.341 1.00 81.75 88 ASP A C 1
ATOM 678 O O . ASP A 1 88 ? 15.405 10.153 -7.392 1.00 81.75 88 ASP A O 1
ATOM 682 N N . VAL A 1 89 ? 13.667 11.196 -8.326 1.00 87.06 89 VAL A N 1
ATOM 683 C CA . VAL A 1 89 ? 12.727 10.904 -7.229 1.00 87.06 89 VAL A CA 1
ATOM 684 C C . VAL A 1 89 ? 12.187 9.480 -7.306 1.00 87.06 89 VAL A C 1
ATOM 686 O O . VAL A 1 89 ? 12.002 8.827 -6.283 1.00 87.06 89 VAL A O 1
ATOM 689 N N . VAL A 1 90 ? 11.944 9.012 -8.528 1.00 91.75 90 VAL A N 1
ATOM 690 C CA . VAL A 1 90 ? 11.568 7.634 -8.837 1.00 91.75 90 VAL A CA 1
ATOM 691 C C . VAL A 1 90 ? 12.798 6.946 -9.418 1.00 91.75 90 VAL A C 1
ATOM 693 O O . VAL A 1 90 ? 13.381 7.440 -10.385 1.00 91.75 90 VAL A O 1
ATOM 696 N N . GLY A 1 91 ? 13.189 5.816 -8.830 1.00 92.50 91 GLY A N 1
ATOM 697 C CA . GLY A 1 91 ? 14.342 5.037 -9.273 1.00 92.50 91 GLY A CA 1
ATOM 698 C C . GLY A 1 91 ? 14.094 4.277 -10.581 1.00 92.50 91 GLY A C 1
ATOM 699 O O . GLY A 1 91 ? 13.034 4.384 -11.196 1.00 92.50 91 GLY A O 1
ATOM 700 N N . ASN A 1 92 ? 15.088 3.499 -11.020 1.00 91.69 92 ASN A N 1
ATOM 701 C CA . ASN A 1 92 ? 15.084 2.803 -12.318 1.00 91.69 92 ASN A CA 1
ATOM 702 C C . ASN A 1 92 ? 15.056 1.266 -12.195 1.00 91.69 92 ASN A C 1
ATOM 704 O O . ASN A 1 92 ? 15.601 0.572 -13.052 1.00 91.69 92 ASN A O 1
ATOM 708 N N . CYS A 1 93 ? 14.514 0.722 -11.098 1.00 94.75 93 CYS A N 1
ATOM 709 C CA . CYS A 1 93 ? 14.275 -0.720 -10.920 1.00 94.75 93 CYS A CA 1
ATOM 710 C C . CYS A 1 93 ? 15.488 -1.625 -11.205 1.00 94.75 93 CYS A C 1
ATOM 712 O O . CYS A 1 93 ? 15.369 -2.726 -11.737 1.00 94.75 93 CYS A O 1
ATOM 714 N N . ALA A 1 94 ? 16.692 -1.150 -10.881 1.00 92.75 94 ALA A N 1
ATOM 715 C CA . ALA A 1 94 ? 17.921 -1.905 -11.097 1.00 92.75 94 ALA A CA 1
ATOM 716 C C . ALA A 1 94 ? 17.866 -3.294 -10.431 1.00 92.75 94 ALA A C 1
ATOM 718 O O . ALA A 1 94 ? 17.480 -3.414 -9.262 1.00 92.75 94 ALA A O 1
ATOM 719 N N . LEU A 1 95 ? 18.286 -4.314 -11.189 1.00 94.31 95 LEU A N 1
ATOM 720 C CA . LEU A 1 95 ? 18.314 -5.721 -10.787 1.00 94.31 95 LEU A CA 1
ATOM 721 C C . LEU A 1 95 ? 19.747 -6.211 -10.546 1.00 94.31 95 LEU A C 1
ATOM 723 O O . LEU A 1 95 ? 20.684 -5.673 -11.148 1.00 94.31 95 LEU A O 1
ATOM 727 N N . PRO A 1 96 ? 19.940 -7.267 -9.732 1.00 92.69 96 PRO A N 1
ATOM 728 C CA . PRO A 1 96 ? 21.243 -7.903 -9.570 1.00 92.69 96 PRO A CA 1
ATOM 729 C C . PRO A 1 96 ? 21.895 -8.254 -10.923 1.00 92.69 96 PRO A C 1
ATOM 731 O O . PRO A 1 96 ? 21.199 -8.693 -11.842 1.00 92.69 96 PRO A O 1
ATOM 734 N N . PRO A 1 97 ? 23.224 -8.082 -11.070 1.00 94.00 97 PRO A N 1
ATOM 735 C CA . PRO A 1 97 ? 24.202 -7.793 -10.017 1.00 94.00 97 PRO A CA 1
ATOM 736 C C . PRO A 1 97 ? 24.367 -6.301 -9.671 1.00 94.00 97 PRO A C 1
ATOM 738 O O . PRO A 1 97 ? 25.271 -5.969 -8.906 1.00 94.00 97 PRO A O 1
ATOM 741 N N . ALA A 1 98 ? 23.544 -5.394 -10.214 1.00 92.44 98 ALA A N 1
ATOM 742 C CA . ALA A 1 98 ? 23.621 -3.983 -9.838 1.00 92.44 98 ALA A CA 1
ATOM 743 C C . ALA A 1 98 ? 23.323 -3.813 -8.333 1.00 92.44 98 ALA A C 1
ATOM 745 O O . ALA A 1 98 ? 22.379 -4.431 -7.829 1.00 92.44 98 ALA A O 1
ATOM 746 N N . PRO A 1 99 ? 24.110 -3.006 -7.597 1.00 87.69 99 PRO A N 1
ATOM 747 C CA . PRO A 1 99 ? 23.849 -2.764 -6.185 1.00 87.69 99 PRO A CA 1
ATOM 748 C C . PRO A 1 99 ? 22.542 -1.972 -6.002 1.00 87.69 99 PRO A C 1
ATOM 750 O O . PRO A 1 99 ? 22.200 -1.153 -6.861 1.00 87.69 99 PRO A O 1
ATOM 753 N N . PRO A 1 100 ? 21.816 -2.175 -4.887 1.00 85.81 100 PRO A N 1
ATOM 754 C CA . PRO A 1 100 ? 20.670 -1.337 -4.560 1.00 85.81 100 PRO A CA 1
ATOM 755 C C . PRO A 1 100 ? 21.117 0.114 -4.302 1.00 85.81 100 PRO A C 1
ATOM 757 O O . PRO A 1 100 ? 22.269 0.339 -3.907 1.00 85.81 100 PRO A O 1
ATOM 760 N N . PRO A 1 101 ? 20.227 1.106 -4.488 1.00 86.75 101 PRO A N 1
ATOM 761 C CA . PRO A 1 101 ? 20.518 2.477 -4.098 1.00 86.75 101 PRO A CA 1
ATOM 762 C C . PRO A 1 101 ? 20.852 2.576 -2.601 1.00 86.75 101 PRO A C 1
ATOM 764 O O . PRO A 1 101 ? 20.356 1.779 -1.798 1.00 86.75 101 PRO A O 1
ATOM 767 N N . PRO A 1 102 ? 21.656 3.572 -2.188 1.00 88.44 102 PRO A N 1
ATOM 768 C CA . PRO A 1 102 ? 21.846 3.871 -0.776 1.00 88.44 102 PRO A CA 1
ATOM 769 C C . PRO A 1 102 ? 20.502 4.133 -0.102 1.00 88.44 102 PRO A C 1
ATOM 771 O O . PRO A 1 102 ? 19.667 4.882 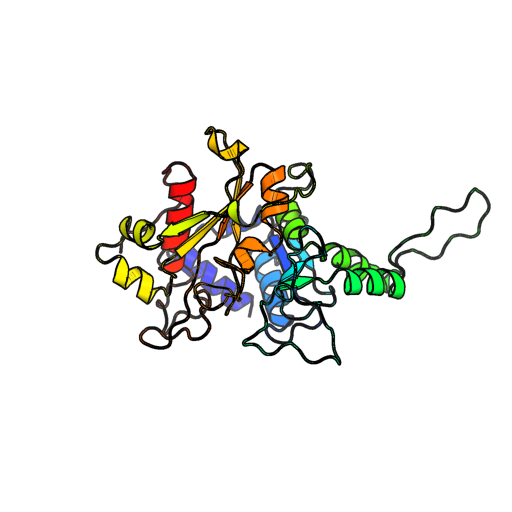-0.611 1.00 88.44 102 PRO A O 1
ATOM 774 N N . ALA A 1 103 ? 20.301 3.540 1.068 1.00 85.25 103 ALA A N 1
ATOM 775 C CA . ALA A 1 103 ? 19.007 3.526 1.732 1.00 85.25 103 ALA A CA 1
ATOM 776 C C . ALA A 1 103 ? 18.551 4.919 2.227 1.00 85.25 103 ALA A C 1
ATOM 778 O O . ALA A 1 103 ? 17.407 5.066 2.655 1.00 85.25 103 ALA A O 1
ATOM 779 N N . GLU A 1 104 ? 19.442 5.914 2.236 1.00 82.06 104 GLU A N 1
ATOM 780 C CA . GLU A 1 104 ? 19.187 7.328 2.548 1.00 82.06 104 GLU A CA 1
ATOM 781 C C . GLU A 1 104 ? 18.587 8.086 1.355 1.00 82.06 104 GLU A C 1
ATOM 783 O O . GLU A 1 104 ? 17.857 9.061 1.533 1.00 82.06 104 GLU A O 1
ATOM 788 N N . THR A 1 105 ? 18.912 7.645 0.139 1.00 83.56 105 THR A N 1
ATOM 789 C CA . THR A 1 105 ? 18.477 8.252 -1.126 1.00 83.56 105 THR A CA 1
ATOM 790 C C . THR A 1 105 ? 17.454 7.400 -1.866 1.00 83.56 105 THR A C 1
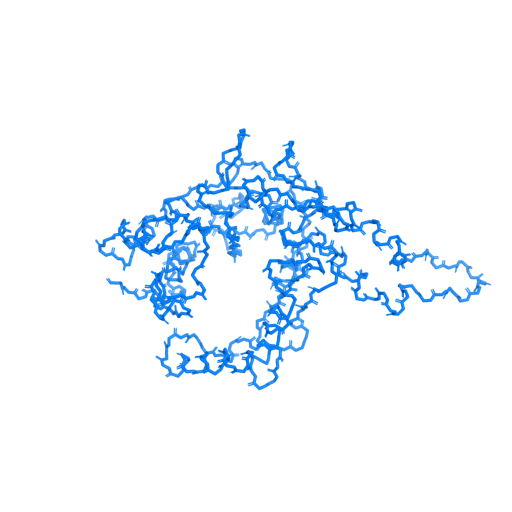ATOM 792 O O . THR A 1 105 ? 16.835 7.887 -2.811 1.00 83.56 105 THR A O 1
ATOM 795 N N . ASP A 1 106 ? 17.235 6.160 -1.434 1.00 90.25 106 ASP A N 1
ATOM 796 C CA . ASP A 1 106 ? 16.193 5.301 -1.981 1.00 90.25 106 ASP A CA 1
ATOM 797 C C . ASP A 1 106 ? 14.809 5.810 -1.555 1.00 90.25 106 ASP A C 1
ATOM 799 O O . ASP A 1 106 ? 14.549 6.024 -0.369 1.00 90.25 106 ASP A O 1
ATOM 803 N N . ALA A 1 107 ? 13.942 6.062 -2.534 1.00 91.69 107 ALA A N 1
ATOM 804 C CA . ALA A 1 107 ? 12.534 6.378 -2.300 1.00 91.69 107 ALA A CA 1
ATOM 805 C C . ALA A 1 107 ? 11.687 5.103 -2.153 1.00 91.69 107 ALA A C 1
ATOM 807 O O . ALA A 1 107 ? 10.533 5.183 -1.737 1.00 91.69 107 ALA A O 1
ATOM 808 N N . TYR A 1 108 ? 12.249 3.932 -2.491 1.00 95.31 108 TYR A N 1
ATOM 809 C CA . TYR A 1 108 ? 11.547 2.649 -2.588 1.00 95.31 108 TYR A CA 1
ATOM 810 C C . TYR A 1 108 ? 10.329 2.730 -3.515 1.00 95.31 108 TYR A C 1
ATOM 812 O O . TYR A 1 108 ? 9.267 2.166 -3.246 1.00 95.31 108 TYR A O 1
ATOM 820 N N . ILE A 1 109 ? 10.488 3.492 -4.595 1.00 95.75 109 ILE A N 1
ATOM 821 C CA . ILE A 1 109 ? 9.550 3.615 -5.703 1.00 95.75 109 ILE A CA 1
ATOM 822 C C . ILE A 1 109 ? 10.401 3.566 -6.965 1.00 95.75 109 ILE A C 1
ATOM 824 O O . ILE A 1 109 ? 11.290 4.403 -7.146 1.00 95.75 109 ILE A O 1
ATOM 828 N N . ASP A 1 110 ? 10.145 2.597 -7.832 1.00 96.56 110 ASP A N 1
ATOM 829 C CA . ASP A 1 110 ? 10.954 2.363 -9.021 1.00 96.56 110 ASP A CA 1
ATOM 830 C C . ASP A 1 110 ? 10.100 2.280 -10.277 1.00 96.56 110 ASP A C 1
ATOM 832 O O . ASP A 1 110 ? 9.113 1.550 -10.336 1.00 96.56 110 ASP A O 1
ATOM 836 N N . ASP A 1 111 ? 10.550 2.980 -11.311 1.00 96.69 111 ASP A N 1
ATOM 837 C CA . ASP A 1 111 ? 10.106 2.769 -12.679 1.00 96.69 111 ASP A CA 1
ATOM 838 C C . ASP A 1 111 ? 10.748 1.488 -13.228 1.00 96.69 111 ASP A C 1
ATOM 840 O O . ASP A 1 111 ? 11.952 1.431 -13.501 1.00 96.69 111 ASP A O 1
ATOM 844 N N . CYS A 1 112 ? 9.930 0.448 -13.344 1.00 97.44 112 CYS A N 1
ATOM 845 C CA . CYS A 1 112 ? 10.300 -0.878 -13.813 1.00 97.44 112 CYS A CA 1
ATOM 846 C C . CYS A 1 112 ? 9.877 -1.131 -15.266 1.00 97.44 112 CYS A C 1
ATOM 848 O O . CYS A 1 112 ? 9.964 -2.271 -15.721 1.00 97.44 112 CYS A O 1
ATOM 850 N N . GLU A 1 113 ? 9.450 -0.114 -16.024 1.00 97.00 113 GLU A N 1
ATOM 851 C CA . GLU A 1 113 ? 8.913 -0.315 -17.375 1.00 97.00 113 GLU A CA 1
ATOM 852 C C . GLU A 1 113 ? 9.925 -0.964 -18.324 1.00 97.00 113 GLU A C 1
ATOM 854 O O . GLU A 1 113 ? 9.626 -1.946 -19.009 1.00 97.00 113 GLU A O 1
ATOM 859 N N . ALA A 1 114 ? 11.159 -0.460 -18.324 1.00 96.25 114 ALA A N 1
ATOM 860 C CA . ALA A 1 114 ? 12.229 -1.013 -19.149 1.00 96.25 114 ALA A CA 1
ATOM 861 C C . ALA A 1 114 ? 12.571 -2.462 -18.759 1.00 96.25 114 ALA A C 1
ATOM 863 O O . ALA A 1 114 ? 12.845 -3.294 -19.627 1.00 96.25 114 ALA A O 1
ATOM 864 N N . VAL A 1 115 ? 12.529 -2.773 -17.459 1.00 97.00 115 VAL A N 1
ATOM 865 C CA . VAL A 1 115 ? 12.749 -4.128 -16.938 1.00 97.00 115 VAL A CA 1
ATOM 866 C C . VAL A 1 115 ? 11.638 -5.062 -17.404 1.00 97.00 115 VAL A C 1
ATOM 868 O O . VAL A 1 115 ? 11.937 -6.140 -17.920 1.00 97.00 115 VAL A O 1
ATOM 871 N N . ALA A 1 116 ? 10.381 -4.633 -17.285 1.00 97.25 116 ALA A N 1
ATOM 872 C CA . ALA A 1 116 ? 9.235 -5.436 -17.674 1.00 97.25 116 ALA A CA 1
ATOM 873 C C . ALA A 1 116 ? 9.275 -5.767 -19.174 1.00 97.25 116 ALA A C 1
ATOM 875 O O . ALA A 1 116 ? 9.289 -6.940 -19.539 1.00 97.25 116 ALA A O 1
ATOM 876 N N . ARG A 1 117 ? 9.448 -4.759 -20.040 1.00 95.88 117 ARG A N 1
ATOM 877 C CA . ARG A 1 117 ? 9.540 -4.934 -21.506 1.00 95.88 117 ARG A CA 1
ATOM 878 C C . ARG A 1 117 ? 10.685 -5.856 -21.932 1.00 95.88 117 ARG A C 1
ATOM 880 O O . ARG A 1 117 ? 10.541 -6.679 -22.842 1.00 95.88 117 ARG A O 1
ATOM 887 N N . LYS A 1 118 ? 11.844 -5.730 -21.277 1.00 95.88 118 LYS A N 1
ATOM 888 C CA . LYS A 1 118 ? 12.987 -6.615 -21.527 1.00 95.88 118 LYS A CA 1
ATOM 889 C C . LYS A 1 118 ? 12.623 -8.065 -21.198 1.00 95.88 118 LYS A C 1
ATOM 891 O O . LYS A 1 118 ? 12.869 -8.954 -22.009 1.00 95.88 118 LYS A O 1
ATOM 896 N N . GLN A 1 119 ? 11.994 -8.291 -20.051 1.00 95.62 119 GLN A N 1
ATOM 897 C CA . GLN A 1 119 ? 11.606 -9.621 -19.584 1.00 95.62 119 GLN A CA 1
ATOM 898 C C . GLN A 1 119 ? 10.460 -10.219 -20.401 1.00 95.62 119 GLN A C 1
ATOM 900 O O . GLN A 1 119 ? 10.458 -11.425 -20.638 1.00 95.62 119 GLN A O 1
ATOM 905 N N . GLU A 1 120 ? 9.540 -9.403 -20.914 1.00 95.31 120 GLU A N 1
ATOM 906 C CA . GLU A 1 120 ? 8.528 -9.848 -21.876 1.00 95.31 120 GLU A CA 1
ATOM 907 C C . GLU A 1 120 ? 9.173 -10.403 -23.148 1.00 95.31 120 GLU A C 1
ATOM 909 O O . GLU A 1 120 ? 8.755 -11.443 -23.660 1.00 95.31 120 GLU A O 1
ATOM 914 N N . THR A 1 121 ? 10.218 -9.731 -23.637 1.00 94.00 121 THR A N 1
ATOM 915 C CA . THR A 1 121 ? 10.962 -10.158 -24.826 1.00 94.00 121 THR A CA 1
ATOM 916 C C . THR A 1 121 ? 11.757 -11.434 -24.547 1.00 94.00 121 THR A C 1
ATOM 918 O O . THR A 1 121 ? 11.644 -12.404 -25.293 1.00 94.00 121 THR A O 1
ATOM 921 N N . GLU A 1 122 ? 12.522 -11.472 -23.452 1.00 93.88 122 GLU A N 1
ATOM 922 C CA . GLU A 1 122 ? 13.360 -12.624 -23.081 1.00 93.88 122 GLU A CA 1
ATOM 923 C C . GLU A 1 122 ? 12.530 -13.890 -22.809 1.00 93.88 122 GLU A C 1
ATOM 925 O O . GLU A 1 122 ? 12.917 -14.994 -23.199 1.00 93.88 122 GLU A O 1
ATOM 930 N N . ASN A 1 123 ? 11.360 -13.740 -22.184 1.00 93.62 123 ASN A N 1
ATOM 931 C CA . ASN A 1 123 ? 10.477 -14.858 -21.848 1.00 93.62 123 ASN A CA 1
ATOM 932 C C . ASN A 1 123 ? 9.419 -15.150 -22.924 1.00 93.62 123 ASN A C 1
ATOM 934 O O . ASN A 1 123 ? 8.582 -16.026 -22.715 1.00 93.62 123 ASN A O 1
ATOM 938 N N . HIS A 1 124 ? 9.480 -14.476 -24.079 1.00 92.19 124 HIS A N 1
ATOM 939 C CA . HIS A 1 124 ? 8.559 -14.671 -25.204 1.00 92.19 124 HIS A CA 1
ATOM 940 C C . HIS A 1 124 ? 7.083 -14.526 -24.791 1.00 92.19 124 HIS A C 1
ATOM 942 O O . HIS A 1 124 ? 6.234 -15.349 -25.136 1.00 92.19 124 HIS A O 1
ATOM 948 N N . CYS A 1 125 ? 6.782 -13.476 -24.023 1.00 92.12 125 CYS A N 1
ATOM 949 C CA . CYS A 1 125 ? 5.450 -13.230 -23.474 1.00 92.12 125 CYS A CA 1
ATOM 950 C C . CYS A 1 125 ? 4.437 -12.720 -24.502 1.00 92.12 125 CYS A C 1
ATOM 952 O O . CYS A 1 125 ? 3.232 -12.905 -24.329 1.00 92.12 125 CYS A O 1
ATOM 954 N N . LEU A 1 126 ? 4.918 -12.073 -25.565 1.00 87.38 126 LEU A N 1
ATOM 955 C CA . LEU A 1 126 ? 4.082 -11.490 -26.608 1.00 87.38 126 LEU A CA 1
ATOM 956 C C . LEU A 1 126 ? 3.933 -12.455 -27.776 1.00 87.38 126 LEU A C 1
ATOM 958 O O . LEU A 1 126 ? 4.917 -12.878 -28.386 1.00 87.38 126 LEU A O 1
ATOM 962 N N . CYS A 1 127 ? 2.686 -12.767 -28.113 1.00 76.88 127 CYS A N 1
ATOM 963 C CA . CYS A 1 127 ? 2.400 -13.714 -29.175 1.00 76.88 127 CYS A CA 1
ATOM 964 C C . CYS A 1 127 ? 2.306 -13.010 -30.521 1.00 76.88 127 CYS A C 1
ATOM 966 O O . CYS A 1 127 ? 1.592 -12.008 -30.632 1.00 76.88 127 CYS A O 1
ATOM 968 N N . PRO A 1 128 ? 3.003 -13.517 -31.556 1.00 70.94 128 PRO A N 1
ATOM 969 C CA . PRO A 1 128 ? 2.816 -13.001 -32.897 1.00 70.94 128 PRO A CA 1
ATOM 970 C C . PRO A 1 128 ? 1.351 -13.190 -33.321 1.00 70.94 128 PRO A C 1
ATOM 972 O O . PRO A 1 128 ? 0.689 -14.129 -32.860 1.00 70.94 128 PRO A O 1
ATOM 975 N N . PRO A 1 129 ? 0.827 -12.314 -34.195 1.00 68.19 129 PRO A N 1
ATOM 976 C CA . PRO A 1 129 ? -0.527 -12.454 -34.713 1.00 68.19 129 PRO A CA 1
ATOM 977 C C . PRO A 1 129 ? -0.715 -13.837 -35.349 1.00 68.19 129 PRO A C 1
ATOM 979 O O . PRO A 1 129 ? 0.213 -14.388 -35.948 1.00 68.19 129 PRO A O 1
ATOM 982 N N . ALA A 1 130 ? -1.917 -14.405 -35.200 1.00 63.16 130 ALA A N 1
ATOM 983 C CA . ALA A 1 130 ? -2.225 -15.736 -35.712 1.00 63.16 130 ALA A CA 1
ATOM 984 C C . ALA A 1 130 ? -1.884 -15.831 -37.214 1.00 63.16 130 ALA A C 1
ATOM 986 O O . ALA A 1 130 ? -2.200 -14.902 -37.966 1.00 63.16 130 ALA A O 1
ATOM 987 N N . PRO A 1 131 ? -1.244 -16.923 -37.675 1.00 62.34 131 PRO A N 1
ATOM 988 C CA . PRO A 1 131 ? -0.896 -17.058 -39.080 1.00 62.34 131 PRO A CA 1
ATOM 989 C C . PRO A 1 131 ? -2.162 -17.059 -39.941 1.00 62.34 131 PRO A C 1
ATOM 991 O O . PRO A 1 131 ? -3.127 -17.772 -39.657 1.00 62.34 131 PRO A O 1
ATOM 994 N N . VAL A 1 132 ? -2.139 -16.274 -41.020 1.00 57.59 132 VAL A N 1
ATOM 995 C CA . VAL A 1 132 ? -3.148 -16.338 -42.084 1.00 57.59 132 VAL A CA 1
ATOM 996 C C . VAL A 1 132 ? -3.135 -17.767 -42.647 1.00 57.59 132 VAL A C 1
ATOM 998 O O . VAL A 1 132 ? -2.065 -18.353 -42.809 1.00 57.59 132 VAL A O 1
ATOM 1001 N N . ALA A 1 133 ? -4.321 -18.347 -42.840 1.00 58.47 133 ALA A N 1
ATOM 1002 C CA . ALA A 1 133 ? -4.566 -19.785 -42.978 1.00 58.47 133 ALA A CA 1
ATOM 1003 C C . ALA A 1 133 ? -3.493 -20.569 -43.770 1.00 58.47 133 ALA A C 1
ATOM 1005 O O . ALA A 1 133 ? -3.185 -20.236 -44.912 1.00 58.47 133 ALA A O 1
ATOM 1006 N N . GLY A 1 134 ? -2.971 -21.650 -43.168 1.00 61.16 134 GLY A N 1
ATOM 1007 C CA . GLY A 1 134 ? -2.043 -22.601 -43.808 1.00 61.16 134 GLY A CA 1
ATOM 1008 C C . GLY A 1 134 ? -0.652 -22.732 -43.165 1.00 61.16 134 GLY A C 1
ATOM 1009 O O . GLY A 1 134 ? 0.146 -23.552 -43.613 1.00 61.16 134 GLY A O 1
ATOM 1010 N N . GLY A 1 135 ? -0.345 -21.962 -42.116 1.00 59.25 135 GLY A N 1
ATOM 1011 C CA . GLY A 1 135 ? 0.922 -22.062 -41.378 1.00 59.25 135 GLY A CA 1
ATOM 1012 C C . GLY A 1 135 ? 0.967 -23.218 -40.367 1.00 59.25 135 GLY A C 1
ATOM 1013 O O . GLY A 1 135 ? -0.054 -23.582 -39.785 1.00 59.25 135 GLY A O 1
ATOM 1014 N N . LYS A 1 136 ? 2.166 -23.776 -40.127 1.00 57.62 136 LYS A N 1
ATOM 1015 C CA . LYS A 1 136 ? 2.431 -24.724 -39.023 1.00 57.62 136 LYS A CA 1
ATOM 1016 C C . LYS A 1 136 ? 1.919 -24.150 -37.696 1.00 57.62 136 LYS A C 1
ATOM 1018 O O . LYS A 1 136 ? 2.040 -22.947 -37.476 1.00 57.62 136 LYS A O 1
ATOM 1023 N N . ALA A 1 137 ? 1.408 -25.013 -36.811 1.00 60.06 137 ALA A N 1
ATOM 1024 C CA . ALA A 1 137 ? 1.035 -24.621 -35.453 1.00 60.06 137 ALA A CA 1
ATOM 1025 C C . ALA A 1 137 ? 2.201 -23.861 -34.803 1.00 60.06 137 ALA A C 1
ATOM 1027 O O . ALA A 1 137 ? 3.309 -24.394 -34.700 1.00 60.06 137 ALA A O 1
ATOM 1028 N N . ALA A 1 138 ? 1.965 -22.600 -34.437 1.00 64.19 138 ALA A N 1
ATOM 1029 C CA . ALA A 1 138 ? 2.946 -21.809 -33.714 1.00 64.19 138 ALA A CA 1
ATOM 1030 C C . ALA A 1 138 ? 3.250 -22.501 -32.376 1.00 64.19 138 ALA A C 1
ATOM 1032 O O . ALA A 1 138 ? 2.360 -23.107 -31.772 1.00 64.19 138 ALA A O 1
ATOM 1033 N N . ALA A 1 139 ? 4.502 -22.426 -31.921 1.00 68.94 139 ALA A N 1
ATOM 1034 C CA . ALA A 1 139 ? 4.837 -22.837 -30.563 1.00 68.94 139 ALA A CA 1
ATOM 1035 C C . ALA A 1 139 ? 3.924 -22.097 -29.568 1.00 68.94 139 ALA A C 1
ATOM 1037 O O . ALA A 1 139 ? 3.585 -20.932 -29.794 1.00 68.94 139 ALA A O 1
ATOM 1038 N N . ALA A 1 140 ? 3.506 -22.782 -28.498 1.00 75.12 140 ALA A N 1
ATOM 1039 C CA . ALA A 1 140 ? 2.674 -22.178 -27.464 1.00 75.12 140 ALA A CA 1
ATOM 1040 C C . ALA A 1 140 ? 3.354 -20.909 -26.932 1.00 75.12 140 ALA A C 1
ATOM 1042 O O . ALA A 1 140 ? 4.533 -20.935 -26.574 1.00 75.12 140 ALA A O 1
ATOM 1043 N N . CYS A 1 141 ? 2.606 -19.811 -26.930 1.00 80.00 141 CYS A N 1
ATOM 1044 C CA . CYS A 1 141 ? 3.067 -18.515 -26.477 1.00 80.00 141 CYS A CA 1
ATOM 1045 C C . CYS A 1 141 ? 2.096 -17.972 -25.408 1.00 80.00 141 CYS A C 1
ATOM 1047 O O . CYS A 1 141 ? 0.884 -17.971 -25.649 1.00 80.00 141 CYS A O 1
ATOM 1049 N N . PRO A 1 142 ? 2.606 -17.515 -24.252 1.00 90.31 142 PRO A N 1
ATOM 1050 C CA . PRO A 1 142 ? 3.981 -17.728 -23.791 1.00 90.31 142 PRO A CA 1
ATOM 1051 C C . PRO A 1 142 ? 4.301 -19.227 -23.616 1.00 90.31 142 PRO A C 1
ATOM 1053 O O . PRO A 1 142 ? 3.378 -20.042 -23.504 1.00 90.31 142 PRO A O 1
ATOM 1056 N N . PRO A 1 143 ? 5.590 -19.613 -23.582 1.00 90.81 143 PRO A N 1
ATOM 1057 C CA . PRO A 1 143 ? 5.982 -20.973 -23.232 1.00 90.81 143 PRO A CA 1
ATOM 1058 C C . PRO A 1 143 ? 5.360 -21.400 -21.886 1.00 90.81 143 PRO A C 1
ATOM 1060 O O . PRO A 1 143 ? 5.256 -20.567 -20.980 1.00 90.81 143 PRO A O 1
ATOM 1063 N N . PRO A 1 144 ? 4.946 -22.671 -21.706 1.00 91.88 144 PRO A N 1
ATOM 1064 C CA . PRO A 1 144 ? 4.265 -23.110 -20.484 1.00 91.88 144 PRO A CA 1
ATOM 1065 C C . PRO A 1 144 ? 5.035 -22.833 -19.185 1.00 91.88 144 PRO A C 1
ATOM 1067 O O . PRO A 1 144 ? 4.434 -22.480 -18.174 1.00 91.88 144 PRO A O 1
ATOM 1070 N N . ASP A 1 145 ? 6.365 -22.934 -19.210 1.00 93.69 145 ASP A N 1
ATOM 1071 C CA . ASP A 1 145 ? 7.251 -22.634 -18.079 1.00 93.69 145 ASP A CA 1
ATOM 1072 C C . ASP A 1 145 ? 7.387 -21.127 -17.789 1.00 93.69 145 ASP A C 1
ATOM 1074 O O . ASP A 1 145 ? 7.925 -20.740 -16.751 1.00 93.69 145 ASP A O 1
ATOM 1078 N N . LYS A 1 146 ? 6.879 -20.270 -18.682 1.00 94.44 146 LYS A N 1
ATOM 1079 C CA . LYS A 1 146 ? 6.924 -18.803 -18.596 1.00 94.44 146 LYS A CA 1
ATOM 1080 C C . LYS A 1 146 ? 5.573 -18.155 -18.311 1.00 94.44 146 LYS A C 1
ATOM 1082 O O . LYS A 1 146 ? 5.513 -16.943 -18.133 1.00 94.44 146 LYS A O 1
ATOM 1087 N N . LEU A 1 147 ? 4.497 -18.935 -18.203 1.00 93.12 147 LEU A N 1
ATOM 1088 C CA . LEU A 1 147 ? 3.149 -18.411 -17.958 1.00 93.12 147 LEU A CA 1
ATOM 1089 C C . LEU A 1 147 ? 3.071 -17.499 -16.722 1.00 93.12 147 LEU A C 1
ATOM 1091 O O . LEU A 1 147 ? 2.444 -16.446 -16.795 1.00 93.12 147 LEU A O 1
ATOM 1095 N N . ALA A 1 148 ? 3.718 -17.881 -15.614 1.00 93.19 148 ALA A N 1
ATOM 1096 C CA . ALA A 1 148 ? 3.694 -17.105 -14.372 1.00 93.19 148 ALA A CA 1
ATOM 1097 C C . ALA A 1 148 ? 4.395 -15.748 -14.526 1.00 93.19 148 ALA A C 1
ATOM 1099 O O . ALA A 1 148 ? 3.765 -14.719 -14.308 1.00 93.19 148 ALA A O 1
ATOM 1100 N N . VAL A 1 149 ? 5.646 -15.734 -15.004 1.00 95.25 149 VAL A N 1
ATOM 1101 C CA . VAL A 1 149 ? 6.383 -14.476 -15.211 1.00 95.25 149 VAL A CA 1
ATOM 1102 C C . VAL A 1 149 ? 5.678 -13.578 -16.225 1.00 95.25 149 VAL A C 1
ATOM 1104 O O . VAL A 1 149 ? 5.502 -12.397 -15.969 1.00 95.25 149 VAL A O 1
ATOM 1107 N N . CYS A 1 150 ? 5.166 -14.127 -17.329 1.00 95.38 150 CYS A N 1
ATOM 1108 C CA . CYS A 1 150 ? 4.432 -13.340 -18.319 1.00 95.38 150 CYS A CA 1
ATOM 1109 C C . CYS A 1 150 ? 3.098 -12.782 -17.799 1.00 95.38 150 CYS A C 1
ATOM 1111 O O . CYS A 1 150 ? 2.656 -11.736 -18.271 1.00 95.38 150 CYS A O 1
ATOM 1113 N N . LYS A 1 151 ? 2.446 -13.459 -16.843 1.00 95.00 151 LYS A N 1
ATOM 1114 C CA . LYS A 1 151 ? 1.276 -12.916 -16.137 1.00 95.00 151 LYS A CA 1
ATOM 1115 C C . LYS A 1 151 ? 1.704 -11.758 -15.235 1.00 95.00 151 LYS A C 1
ATOM 1117 O O . LYS A 1 151 ? 1.138 -10.675 -15.360 1.00 95.00 151 LYS A O 1
ATOM 1122 N N . ASP A 1 152 ? 2.691 -11.998 -14.375 1.00 96.44 152 ASP A N 1
ATOM 1123 C CA . ASP A 1 152 ? 3.116 -11.069 -13.326 1.00 96.44 152 ASP A CA 1
ATOM 1124 C C . ASP A 1 152 ? 3.741 -9.791 -13.906 1.00 96.44 152 ASP A C 1
ATOM 1126 O O . ASP A 1 152 ? 3.597 -8.733 -13.314 1.00 96.44 152 ASP A O 1
ATOM 1130 N N . LEU A 1 153 ? 4.366 -9.827 -15.093 1.00 96.44 153 LEU A N 1
ATOM 1131 C CA . LEU A 1 153 ? 4.948 -8.638 -15.746 1.00 96.44 153 LEU A CA 1
ATOM 1132 C C . LEU A 1 153 ? 3.949 -7.492 -15.991 1.00 96.44 153 LEU A C 1
ATOM 1134 O O . LEU A 1 153 ? 4.365 -6.340 -16.115 1.00 96.44 153 LEU A O 1
ATOM 1138 N N . LYS A 1 154 ? 2.642 -7.777 -15.996 1.00 92.44 154 LYS A N 1
ATOM 1139 C CA . LYS A 1 154 ? 1.585 -6.755 -16.061 1.00 92.44 154 LYS A CA 1
ATOM 1140 C C . LYS A 1 154 ? 1.526 -5.869 -14.814 1.00 92.44 154 LYS A C 1
ATOM 1142 O O . LYS A 1 154 ? 1.042 -4.746 -14.901 1.00 92.44 154 LYS A O 1
ATOM 1147 N N . ASP A 1 155 ? 2.086 -6.328 -13.699 1.00 95.19 155 ASP A N 1
ATOM 1148 C CA . ASP A 1 155 ? 2.170 -5.588 -12.434 1.00 95.19 155 ASP A CA 1
ATOM 1149 C C . ASP A 1 155 ? 3.208 -4.470 -12.452 1.00 95.19 155 ASP A C 1
ATOM 1151 O O . ASP A 1 155 ? 3.489 -3.861 -11.421 1.00 95.19 155 ASP A O 1
ATOM 1155 N N . VAL A 1 156 ? 3.782 -4.176 -13.622 1.00 96.81 156 VAL A N 1
ATOM 1156 C CA . VAL A 1 156 ? 4.567 -2.962 -13.823 1.00 96.81 156 VAL A CA 1
ATOM 1157 C C . VAL A 1 156 ? 3.765 -1.712 -13.443 1.00 96.81 156 VAL A C 1
ATOM 1159 O O . VAL A 1 156 ? 4.355 -0.745 -12.988 1.00 96.81 156 VAL A O 1
ATOM 1162 N N . ASP A 1 157 ? 2.432 -1.748 -13.532 1.00 97.12 157 ASP A N 1
ATOM 1163 C CA . ASP A 1 157 ? 1.526 -0.816 -12.851 1.00 97.12 157 ASP A CA 1
ATOM 1164 C C . ASP A 1 157 ? 0.917 -1.483 -11.601 1.00 97.12 157 ASP A C 1
ATOM 1166 O O . ASP A 1 157 ? -0.230 -1.939 -11.604 1.00 97.12 157 ASP A O 1
ATOM 1170 N N . LEU A 1 158 ? 1.702 -1.578 -10.521 1.00 98.19 158 LEU A N 1
ATOM 1171 C CA . LEU A 1 158 ? 1.301 -2.318 -9.319 1.00 98.19 158 LEU A CA 1
ATOM 1172 C C . LEU A 1 158 ? 0.090 -1.689 -8.618 1.00 98.19 158 LEU A C 1
ATOM 1174 O O . LEU A 1 158 ? -0.770 -2.407 -8.107 1.00 98.19 158 LEU A O 1
ATOM 1178 N N . ALA A 1 159 ? -0.002 -0.355 -8.600 1.00 98.12 159 ALA A N 1
ATOM 1179 C CA . ALA A 1 159 ? -1.167 0.340 -8.060 1.00 98.12 159 ALA A CA 1
ATOM 1180 C C . ALA A 1 159 ? -2.435 -0.029 -8.842 1.00 98.12 159 ALA A C 1
ATOM 1182 O O . ALA A 1 159 ? -3.451 -0.358 -8.227 1.00 98.12 159 ALA A O 1
ATOM 1183 N N . GLY A 1 160 ? -2.362 -0.052 -10.177 1.00 97.00 160 GLY A N 1
ATOM 1184 C CA . GLY A 1 160 ? -3.444 -0.531 -11.036 1.00 97.00 160 GLY A CA 1
ATOM 1185 C C . GLY A 1 160 ? -3.841 -1.972 -10.728 1.00 97.00 160 GLY A C 1
ATOM 1186 O O . GLY A 1 160 ? -5.010 -2.227 -10.444 1.00 97.00 160 GLY A O 1
ATOM 1187 N N . ALA A 1 161 ? -2.877 -2.895 -10.670 1.00 96.81 161 ALA A N 1
ATOM 1188 C CA . ALA A 1 161 ? -3.133 -4.305 -10.359 1.00 96.81 161 ALA A CA 1
ATOM 1189 C C . ALA A 1 161 ? -3.845 -4.495 -9.002 1.00 96.81 161 ALA A C 1
ATOM 1191 O O . ALA A 1 161 ? -4.828 -5.236 -8.898 1.00 96.81 161 ALA A O 1
ATOM 1192 N N . ILE A 1 162 ? -3.405 -3.769 -7.965 1.00 97.88 162 ILE A N 1
ATOM 1193 C CA . ILE A 1 162 ? -4.040 -3.764 -6.638 1.00 97.88 162 ILE A CA 1
ATOM 1194 C C . ILE A 1 162 ? -5.477 -3.235 -6.720 1.00 97.88 162 ILE A C 1
ATOM 1196 O O . ILE A 1 162 ? -6.407 -3.862 -6.201 1.00 97.88 162 ILE A O 1
ATOM 1200 N N . LEU A 1 163 ? -5.678 -2.077 -7.352 1.00 97.81 163 LEU A N 1
ATOM 1201 C CA . LEU A 1 163 ? -6.987 -1.434 -7.434 1.00 97.81 163 LEU A CA 1
ATOM 1202 C C . LEU A 1 163 ? -7.968 -2.283 -8.254 1.00 97.81 163 LEU A C 1
ATOM 1204 O O . LEU A 1 163 ? -9.104 -2.486 -7.819 1.00 97.81 163 LEU A O 1
ATOM 1208 N N . GLU A 1 164 ? -7.544 -2.824 -9.397 1.00 95.81 164 GLU A N 1
ATOM 1209 C CA . GLU A 1 164 ? -8.357 -3.707 -10.238 1.00 95.81 164 GLU A CA 1
ATOM 1210 C C . GLU A 1 164 ? -8.755 -4.975 -9.491 1.00 95.81 164 GLU A C 1
ATOM 1212 O O . GLU A 1 164 ? -9.904 -5.413 -9.597 1.00 95.81 164 GLU A O 1
ATOM 1217 N N . ARG A 1 165 ? -7.858 -5.536 -8.671 1.00 95.56 165 ARG A N 1
ATOM 1218 C CA . ARG A 1 165 ? -8.194 -6.673 -7.815 1.00 95.56 165 ARG A CA 1
ATOM 1219 C C . ARG A 1 165 ? -9.272 -6.317 -6.796 1.00 95.56 165 ARG A C 1
ATOM 1221 O O . ARG A 1 165 ? -10.241 -7.061 -6.647 1.00 95.56 165 ARG A O 1
ATOM 1228 N N . ILE A 1 166 ? -9.114 -5.199 -6.095 1.00 96.31 166 ILE A N 1
ATOM 1229 C CA . ILE A 1 166 ? -10.007 -4.800 -5.000 1.00 96.31 166 ILE A CA 1
ATOM 1230 C C . ILE A 1 166 ? -11.380 -4.369 -5.530 1.00 96.31 166 ILE A C 1
ATOM 1232 O O . ILE A 1 166 ? -12.415 -4.818 -5.033 1.00 96.31 166 ILE A O 1
ATOM 1236 N N . TYR A 1 167 ? -11.424 -3.532 -6.563 1.00 95.75 167 TYR A N 1
ATOM 1237 C CA . TYR A 1 167 ? -12.672 -2.948 -7.059 1.00 95.75 167 TYR A CA 1
ATOM 1238 C C . TYR A 1 167 ? -13.302 -3.742 -8.208 1.00 95.75 167 TYR A C 1
ATOM 1240 O O . TYR A 1 167 ? -14.529 -3.750 -8.339 1.00 95.75 167 TYR A O 1
ATOM 1248 N N . GLY A 1 168 ? -12.497 -4.499 -8.953 1.00 93.81 168 GLY A N 1
ATOM 1249 C CA . GLY A 1 168 ? -12.883 -5.208 -10.170 1.00 93.81 168 GLY A CA 1
ATOM 1250 C C . GLY A 1 168 ? -12.646 -4.352 -11.414 1.00 93.81 168 GLY A C 1
ATOM 1251 O O . GLY A 1 168 ? -13.013 -3.178 -11.442 1.00 93.81 168 GLY A O 1
ATOM 1252 N N . ALA A 1 169 ? -12.098 -4.954 -12.473 1.00 90.06 169 ALA A N 1
ATOM 1253 C CA . ALA A 1 169 ? -11.784 -4.265 -13.730 1.00 90.06 169 ALA A CA 1
ATOM 1254 C C . ALA A 1 169 ? -13.005 -3.581 -14.377 1.00 90.06 169 ALA A C 1
ATOM 1256 O O . ALA A 1 169 ? -12.883 -2.521 -14.978 1.00 90.06 169 ALA A O 1
ATOM 1257 N N . GLN A 1 170 ? -14.215 -4.131 -14.210 1.00 88.69 170 GLN A N 1
ATOM 1258 C CA . GLN A 1 170 ? -15.438 -3.490 -14.713 1.00 88.69 170 GLN A CA 1
ATOM 1259 C C . GLN A 1 170 ? -15.758 -2.178 -13.983 1.00 88.69 170 GLN A C 1
ATOM 1261 O O . GLN A 1 170 ? -16.372 -1.288 -14.567 1.00 88.69 170 GLN A O 1
ATOM 1266 N N . ALA A 1 171 ? -15.376 -2.069 -12.706 1.00 89.25 171 ALA A N 1
ATOM 1267 C CA . ALA A 1 171 ? -15.579 -0.870 -11.902 1.00 89.25 171 ALA A CA 1
ATOM 1268 C C . ALA A 1 171 ? -14.481 0.182 -12.121 1.00 89.25 171 ALA A C 1
ATOM 1270 O O . ALA A 1 171 ? -14.734 1.352 -11.838 1.00 89.25 171 ALA A O 1
ATOM 1271 N N . LEU A 1 172 ? -13.307 -0.231 -12.618 1.00 92.00 172 LEU A N 1
ATOM 1272 C CA . LEU A 1 172 ? -12.183 0.628 -13.007 1.00 92.00 172 LEU A CA 1
ATOM 1273 C C . LEU A 1 172 ? -12.080 0.747 -14.530 1.00 92.00 172 LEU A C 1
ATOM 1275 O O . LEU A 1 172 ? -11.057 0.449 -15.140 1.00 92.00 172 LEU A O 1
ATOM 1279 N N . ASN A 1 173 ? -13.187 1.121 -15.164 1.00 83.75 173 ASN A N 1
ATOM 1280 C CA . ASN A 1 173 ? -13.282 1.152 -16.621 1.00 83.75 173 ASN A CA 1
ATOM 1281 C C . ASN A 1 173 ? -12.660 2.407 -17.255 1.00 83.75 173 ASN A C 1
ATOM 1283 O O . ASN A 1 173 ? -12.614 2.498 -18.484 1.00 83.75 173 ASN A O 1
ATOM 1287 N N . GLN A 1 174 ? -12.189 3.360 -16.448 1.00 88.69 174 GLN A N 1
ATOM 1288 C CA . GLN A 1 174 ? -11.405 4.495 -16.917 1.00 88.69 174 GLN A CA 1
ATOM 1289 C C . GLN A 1 174 ? -9.923 4.231 -16.644 1.00 88.69 174 GLN A C 1
ATOM 1291 O O . GLN A 1 174 ? -9.547 3.846 -15.537 1.00 88.69 174 GLN A O 1
ATOM 1296 N N . GLY A 1 175 ? -9.079 4.434 -17.657 1.00 89.00 175 GLY A N 1
ATOM 1297 C CA . GLY A 1 175 ? -7.627 4.330 -17.503 1.00 89.00 175 GLY A CA 1
ATOM 1298 C C . GLY A 1 175 ? -7.047 5.452 -16.635 1.00 89.00 175 GLY A C 1
ATOM 1299 O O . GLY A 1 175 ? -7.766 6.289 -16.097 1.00 89.00 175 GLY A O 1
ATOM 1300 N N . ARG A 1 176 ? -5.720 5.496 -16.524 1.00 96.19 176 ARG A N 1
ATOM 1301 C CA . ARG A 1 176 ? -5.005 6.522 -15.751 1.00 96.19 176 ARG A CA 1
ATOM 1302 C C . ARG A 1 176 ? -5.113 7.914 -16.381 1.00 96.19 176 ARG A C 1
ATOM 1304 O O . ARG A 1 176 ? -5.036 8.056 -17.601 1.00 96.19 176 ARG A O 1
ATOM 1311 N N . VAL A 1 177 ? -5.225 8.941 -15.540 1.00 97.25 177 VAL A N 1
ATOM 1312 C CA . VAL A 1 177 ? -5.196 10.363 -15.930 1.00 97.25 177 VAL A CA 1
ATOM 1313 C C . VAL A 1 177 ? -4.077 11.074 -15.175 1.00 97.25 177 VAL A C 1
ATOM 1315 O O . VAL A 1 177 ? -3.846 10.786 -14.005 1.00 97.25 177 VAL A O 1
ATOM 1318 N N . GLU A 1 178 ? -3.387 12.014 -15.824 1.00 96.81 178 GLU A N 1
ATOM 1319 C CA . GLU A 1 178 ? -2.315 12.790 -15.191 1.00 96.81 178 GLU A CA 1
ATOM 1320 C C . GLU A 1 178 ? -2.811 13.598 -13.979 1.00 96.81 178 GLU A C 1
ATOM 1322 O O . GLU A 1 178 ? -3.886 14.220 -13.981 1.00 96.81 178 GLU A O 1
ATOM 1327 N N . VAL A 1 179 ? -1.989 13.606 -12.931 1.00 95.75 179 VAL A N 1
ATOM 1328 C CA . VAL A 1 179 ? -2.243 14.302 -11.668 1.00 95.75 179 VAL A CA 1
ATOM 1329 C C . VAL A 1 179 ? -1.107 15.272 -11.396 1.00 95.75 179 VAL A C 1
ATOM 1331 O O . VAL A 1 179 ? 0.061 14.884 -11.388 1.00 95.75 179 VAL A O 1
ATOM 1334 N N . GLN A 1 180 ? -1.448 16.529 -11.121 1.00 93.56 180 GLN A N 1
ATOM 1335 C CA . GLN A 1 180 ? -0.474 17.517 -10.673 1.00 93.56 180 GLN A CA 1
ATOM 1336 C C . GLN A 1 180 ? -0.171 17.318 -9.187 1.00 93.56 180 GLN A C 1
ATOM 1338 O O . GLN A 1 180 ? -1.075 17.110 -8.377 1.00 93.56 180 GLN A O 1
ATOM 1343 N N . GLU A 1 181 ? 1.093 17.475 -8.792 1.00 90.12 181 GLU A N 1
ATOM 1344 C CA . GLU A 1 181 ? 1.522 17.302 -7.397 1.00 90.12 181 GLU A CA 1
ATOM 1345 C C . GLU A 1 181 ? 0.749 18.181 -6.393 1.00 90.12 181 GLU A C 1
ATOM 1347 O O . GLU A 1 181 ? 0.592 17.800 -5.233 1.00 90.12 181 GLU A O 1
ATOM 1352 N N . SER A 1 182 ? 0.261 19.349 -6.825 1.00 91.75 182 SER A N 1
ATOM 1353 C CA . SER A 1 182 ? -0.534 20.280 -6.013 1.00 91.75 182 SER A CA 1
ATOM 1354 C C . SER A 1 182 ? -1.969 19.817 -5.743 1.00 91.75 182 SER A C 1
ATOM 1356 O O . SER A 1 182 ? -2.655 20.418 -4.918 1.00 91.75 182 SER A O 1
ATOM 1358 N N . GLU A 1 183 ? -2.453 18.783 -6.436 1.00 94.81 183 GLU A N 1
ATOM 1359 C CA . GLU A 1 183 ? -3.784 18.211 -6.198 1.00 94.81 183 GLU A CA 1
ATOM 1360 C C . GLU A 1 183 ? -3.827 17.357 -4.919 1.00 94.81 183 GLU A C 1
ATOM 1362 O O . GLU A 1 183 ? -4.904 17.161 -4.346 1.00 94.81 183 GLU A O 1
ATOM 1367 N N . LEU A 1 184 ? -2.667 16.891 -4.436 1.00 95.69 184 LEU A N 1
ATOM 1368 C CA . LEU A 1 184 ? -2.540 16.180 -3.167 1.00 95.69 184 LEU A CA 1
ATOM 1369 C C . LEU A 1 184 ? -2.677 17.157 -1.991 1.00 95.69 184 LEU A C 1
ATOM 1371 O O . LEU A 1 184 ? -1.987 18.175 -1.915 1.00 95.69 184 LEU A O 1
ATOM 1375 N N . ARG A 1 185 ? -3.550 16.836 -1.034 1.00 96.00 185 ARG A N 1
ATOM 1376 C CA . ARG A 1 185 ? -3.835 17.694 0.122 1.00 96.00 185 ARG A CA 1
ATOM 1377 C C . ARG A 1 185 ? -3.209 17.132 1.386 1.00 96.00 185 ARG A C 1
ATOM 1379 O O . ARG A 1 185 ? -3.367 15.951 1.669 1.00 96.00 185 ARG A O 1
ATOM 1386 N N . ALA A 1 186 ? -2.560 17.987 2.170 1.00 96.56 186 ALA A N 1
ATOM 1387 C CA . ALA A 1 186 ? -2.097 17.645 3.512 1.00 96.56 186 ALA A CA 1
ATOM 1388 C C . ALA A 1 186 ? -3.181 17.931 4.567 1.00 96.56 186 ALA A C 1
ATOM 1390 O O . ALA A 1 186 ? -3.985 18.853 4.407 1.00 96.56 186 ALA A O 1
ATOM 1391 N N . PHE A 1 187 ? -3.186 17.176 5.665 1.00 97.19 187 PHE A N 1
ATOM 1392 C CA . PHE A 1 187 ? -4.029 17.425 6.838 1.00 97.19 187 PHE A CA 1
ATOM 1393 C C . PHE A 1 187 ? -3.282 17.123 8.144 1.00 97.19 187 PHE A C 1
ATOM 1395 O O . PHE A 1 187 ? -2.324 16.355 8.167 1.00 97.19 187 PHE A O 1
ATOM 1402 N N . ASP A 1 188 ? -3.723 17.728 9.251 1.00 97.00 188 ASP A N 1
ATOM 1403 C CA . ASP A 1 188 ? -3.088 17.566 10.564 1.00 97.00 188 ASP A CA 1
ATOM 1404 C C . ASP A 1 188 ? -3.663 16.347 11.301 1.00 97.00 188 ASP A C 1
ATOM 1406 O O . ASP A 1 188 ? -4.786 16.385 11.812 1.00 97.00 188 ASP A O 1
ATOM 1410 N N . GLN A 1 189 ? -2.890 15.263 11.396 1.00 96.88 189 GLN A N 1
ATOM 1411 C CA . GLN A 1 189 ? -3.321 14.012 12.028 1.00 96.88 189 GLN A CA 1
ATOM 1412 C C . GLN A 1 189 ? -3.614 14.188 13.531 1.00 96.88 189 GLN A C 1
ATOM 1414 O O . GLN A 1 189 ? -4.359 13.393 14.101 1.00 96.88 189 GLN A O 1
ATOM 1419 N N . ARG A 1 190 ? -3.133 15.257 14.189 1.00 95.62 190 ARG A N 1
ATOM 1420 C CA . ARG A 1 190 ? -3.488 15.548 15.595 1.00 95.62 190 ARG A CA 1
ATOM 1421 C C . ARG A 1 190 ? -4.974 15.850 15.760 1.00 95.62 190 ARG A C 1
ATOM 1423 O O . ARG A 1 190 ? -5.543 15.534 16.800 1.00 95.62 190 ARG A O 1
ATOM 1430 N N . GLN A 1 191 ? -5.612 16.425 14.737 1.00 94.88 191 GLN A N 1
ATOM 1431 C CA . GLN A 1 191 ? -7.055 16.684 14.753 1.00 94.88 191 GLN A CA 1
ATOM 1432 C C . GLN A 1 191 ? -7.868 15.385 14.755 1.00 94.88 191 GLN A C 1
ATOM 1434 O O . GLN A 1 191 ? -8.975 15.358 15.288 1.00 94.88 191 GLN A O 1
ATOM 1439 N N . VAL A 1 192 ? -7.310 14.309 14.191 1.00 95.44 192 VAL A N 1
ATOM 1440 C CA . VAL A 1 192 ? -7.912 12.972 14.205 1.00 95.44 192 VAL A CA 1
ATOM 1441 C C . VAL A 1 192 ? -7.797 12.363 15.599 1.00 95.44 192 VAL A C 1
ATOM 1443 O O . VAL A 1 192 ? -8.803 11.935 16.153 1.00 95.44 192 VAL A O 1
ATOM 1446 N N . PHE A 1 193 ? -6.604 12.391 16.203 1.00 94.12 193 PHE A N 1
ATOM 1447 C CA . PHE A 1 193 ? -6.396 11.903 17.575 1.00 94.12 193 PHE A CA 1
ATOM 1448 C C . PHE A 1 193 ? -7.244 12.659 18.605 1.00 94.12 193 PHE A C 1
ATOM 1450 O O . PHE A 1 193 ? -7.749 12.057 19.547 1.00 94.12 193 PHE A O 1
ATOM 1457 N N . GLY A 1 194 ? -7.493 13.954 18.387 1.00 94.06 194 GLY A N 1
ATOM 1458 C CA . GLY A 1 194 ? -8.410 14.749 19.210 1.00 94.06 194 GLY A CA 1
ATOM 1459 C C . GLY A 1 194 ? -9.868 14.279 19.205 1.00 94.06 194 GLY A C 1
ATOM 1460 O O . GLY A 1 194 ? -10.671 14.829 19.950 1.00 94.06 194 GLY A O 1
ATOM 1461 N N . LYS A 1 195 ? -10.238 13.290 18.379 1.00 93.06 195 LYS A N 1
ATOM 1462 C CA . LYS A 1 195 ? -11.574 12.677 18.389 1.00 93.06 195 LYS A CA 1
ATOM 1463 C C . LYS A 1 195 ? -11.721 11.539 19.395 1.00 93.06 195 LYS A C 1
ATOM 1465 O O . LYS A 1 195 ? -12.856 11.195 19.704 1.00 93.06 195 LYS A O 1
ATOM 1470 N N . PHE A 1 196 ? -10.620 10.950 19.863 1.00 92.62 196 PHE A N 1
ATOM 1471 C CA . PHE A 1 196 ? -10.669 9.761 20.720 1.00 92.62 196 PHE A CA 1
ATOM 1472 C C . PHE A 1 196 ? -9.623 9.726 21.842 1.00 92.62 196 PHE A C 1
ATOM 1474 O O . PHE A 1 196 ? -9.546 8.724 22.541 1.00 92.62 196 PHE A O 1
ATOM 1481 N N . SER A 1 197 ? -8.828 10.783 22.031 1.00 92.12 197 SER A N 1
ATOM 1482 C CA . SER A 1 197 ? -7.842 10.883 23.114 1.00 92.12 197 SER A CA 1
ATOM 1483 C C . SER A 1 197 ? -7.870 12.279 23.742 1.00 92.12 197 SER A C 1
ATOM 1485 O O . SER A 1 197 ? -7.811 13.276 23.019 1.00 92.12 197 SER A O 1
ATOM 1487 N N . ASP A 1 198 ? -7.785 12.350 25.069 1.00 92.69 198 ASP A N 1
ATOM 1488 C CA . ASP A 1 198 ? -7.686 13.612 25.822 1.00 92.69 198 ASP A CA 1
ATOM 1489 C C . ASP A 1 198 ? -6.283 14.252 25.791 1.00 92.69 198 ASP A C 1
ATOM 1491 O O . ASP A 1 198 ? -6.111 15.424 26.130 1.00 92.69 198 ASP A O 1
ATOM 1495 N N . ILE A 1 199 ? -5.262 13.522 25.320 1.00 92.06 199 ILE A N 1
ATOM 1496 C CA . ILE A 1 199 ? -3.870 13.994 25.182 1.00 92.06 199 ILE A CA 1
ATOM 1497 C C . ILE A 1 199 ? -3.328 13.824 23.744 1.00 92.06 199 ILE A C 1
ATOM 1499 O O . ILE A 1 199 ? -2.306 13.162 23.530 1.00 92.06 199 ILE A O 1
ATOM 1503 N N . PRO A 1 200 ? -3.952 14.452 22.722 1.00 91.00 200 PRO A N 1
ATOM 1504 C CA . PRO A 1 200 ? -3.768 14.085 21.311 1.00 91.00 200 PRO A CA 1
ATOM 1505 C C . PRO A 1 200 ? -2.325 14.162 20.815 1.00 91.00 200 PRO A C 1
ATOM 1507 O O . PRO A 1 200 ? -1.868 13.300 20.070 1.00 91.00 200 PRO A O 1
ATOM 1510 N N . SER A 1 201 ? -1.589 15.196 21.229 1.00 91.38 201 SER A N 1
ATOM 1511 C CA . SER A 1 201 ? -0.195 15.387 20.817 1.00 91.38 201 SER A CA 1
ATOM 1512 C C . SER A 1 201 ? 0.715 14.272 21.332 1.00 91.38 201 SER A C 1
ATOM 1514 O O . SER A 1 201 ? 1.641 13.881 20.625 1.00 91.38 201 SER A O 1
ATOM 1516 N N . THR A 1 202 ? 0.467 13.770 22.543 1.00 89.69 202 THR A N 1
ATOM 1517 C CA . THR A 1 202 ? 1.238 12.675 23.146 1.00 89.69 202 THR A CA 1
ATOM 1518 C C . THR A 1 202 ? 0.838 11.343 22.523 1.00 89.69 202 THR A C 1
ATOM 1520 O O . THR A 1 202 ? 1.708 10.602 22.077 1.00 89.69 202 THR A O 1
ATOM 1523 N N . ALA A 1 203 ? -0.466 11.079 22.389 1.00 88.62 203 ALA A N 1
ATOM 1524 C CA . ALA A 1 203 ? -0.977 9.854 21.773 1.00 88.62 203 ALA A CA 1
ATOM 1525 C C . ALA A 1 203 ? -0.473 9.671 20.329 1.00 88.62 203 ALA A C 1
ATOM 1527 O O . ALA A 1 203 ? 0.007 8.593 19.971 1.00 88.62 203 ALA A O 1
ATOM 1528 N N . LEU A 1 204 ? -0.486 10.749 19.533 1.00 90.75 204 LEU A N 1
ATOM 1529 C CA . LEU A 1 204 ? 0.078 10.781 18.182 1.00 90.75 204 LEU A CA 1
ATOM 1530 C C . LEU A 1 204 ? 1.568 10.405 18.176 1.00 90.75 204 LEU A C 1
ATOM 1532 O O . LEU A 1 204 ? 1.990 9.549 17.397 1.00 90.75 204 LEU A O 1
ATOM 1536 N N . GLN A 1 205 ? 2.361 11.032 19.052 1.00 89.19 205 GLN A N 1
ATOM 1537 C CA . GLN A 1 205 ? 3.796 10.763 19.159 1.00 89.19 205 GLN A CA 1
ATOM 1538 C C . GLN A 1 205 ? 4.061 9.316 19.562 1.00 89.19 205 GLN A C 1
ATOM 1540 O O . GLN A 1 205 ? 4.875 8.655 18.923 1.00 89.19 205 GLN A O 1
ATOM 1545 N N . ASP A 1 206 ? 3.368 8.802 20.574 1.00 87.94 206 ASP A N 1
ATOM 1546 C CA . ASP A 1 206 ? 3.517 7.423 21.046 1.00 87.94 206 ASP A CA 1
ATOM 1547 C C . ASP A 1 206 ? 3.158 6.387 19.978 1.00 87.94 206 ASP A C 1
ATOM 1549 O O . ASP A 1 206 ? 3.733 5.304 19.959 1.00 87.94 206 ASP A O 1
ATOM 1553 N N . ALA A 1 207 ? 2.263 6.730 19.050 1.00 89.81 207 ALA A N 1
ATOM 1554 C CA . ALA A 1 207 ? 1.951 5.922 17.874 1.00 89.81 207 ALA A CA 1
ATOM 1555 C C . ALA A 1 207 ? 2.937 6.121 16.699 1.00 89.81 207 ALA A C 1
ATOM 1557 O O . ALA A 1 207 ? 2.743 5.543 15.631 1.00 89.81 207 ALA A O 1
ATOM 1558 N N . SER A 1 208 ? 3.945 6.985 16.862 1.00 92.88 208 SER A N 1
ATOM 1559 C CA . SER A 1 208 ? 4.757 7.648 15.821 1.00 92.88 208 SER A CA 1
ATOM 1560 C C . SER A 1 208 ? 3.993 8.087 14.586 1.00 92.88 208 SER A C 1
ATOM 1562 O O . SER A 1 208 ? 4.557 8.139 13.497 1.00 92.88 208 SER A O 1
ATOM 1564 N N . MET A 1 209 ? 2.721 8.435 14.726 1.00 94.50 209 MET A N 1
ATOM 1565 C CA . MET A 1 209 ? 2.000 9.052 13.625 1.00 94.50 209 MET A CA 1
ATOM 1566 C C . MET A 1 209 ? 2.661 10.409 13.350 1.00 94.50 209 MET A C 1
ATOM 1568 O O . MET A 1 209 ? 2.969 11.169 14.272 1.00 94.50 209 MET A O 1
ATOM 1572 N N . ALA A 1 210 ? 2.936 10.711 12.084 1.00 94.94 210 ALA A N 1
ATOM 1573 C CA . ALA A 1 210 ? 3.458 12.014 11.699 1.00 94.94 210 ALA A CA 1
ATOM 1574 C C . ALA A 1 210 ? 2.432 13.112 12.013 1.00 94.94 210 ALA A C 1
ATOM 1576 O O . ALA A 1 210 ? 1.241 12.852 12.179 1.00 94.94 210 ALA A O 1
ATOM 1577 N N . ARG A 1 211 ? 2.867 14.371 12.084 1.00 94.50 211 ARG A N 1
ATOM 1578 C CA . ARG A 1 211 ? 1.908 15.473 12.230 1.00 94.50 211 ARG A CA 1
ATOM 1579 C C . ARG A 1 211 ? 1.034 15.617 10.982 1.00 94.50 211 ARG A C 1
ATOM 1581 O O . ARG A 1 211 ? -0.163 15.840 11.111 1.00 94.50 211 ARG A O 1
ATOM 1588 N N . GLU A 1 212 ? 1.630 15.510 9.803 1.00 95.56 212 GLU A N 1
ATOM 1589 C CA . GLU A 1 212 ? 0.943 15.671 8.521 1.00 95.56 212 GLU A CA 1
ATOM 1590 C C . GLU A 1 212 ? 0.621 14.308 7.909 1.00 95.56 212 GLU A C 1
ATOM 1592 O O . GLU A 1 212 ? 1.493 13.447 7.851 1.00 95.56 212 GLU A O 1
ATOM 1597 N N . GLY A 1 213 ? -0.624 14.126 7.469 1.00 97.25 213 GLY A N 1
ATOM 1598 C CA . GLY A 1 213 ? -1.072 13.047 6.587 1.00 97.25 213 GLY A CA 1
ATOM 1599 C C . GLY A 1 213 ? -1.488 13.618 5.232 1.00 97.25 213 GLY A C 1
ATOM 1600 O O . GLY A 1 213 ? -1.636 14.836 5.109 1.00 97.25 213 GLY A O 1
ATOM 1601 N N . TYR A 1 214 ? -1.702 12.769 4.223 1.00 98.12 214 TYR A N 1
ATOM 1602 C CA . TYR A 1 214 ? -2.112 13.223 2.888 1.00 98.12 214 TYR A CA 1
ATOM 1603 C C . TYR A 1 214 ? -3.399 12.555 2.414 1.00 98.12 214 TYR A C 1
ATOM 1605 O O . TYR A 1 214 ? -3.716 11.429 2.791 1.00 98.12 214 TYR A O 1
ATOM 1613 N N . VAL A 1 215 ? -4.151 13.256 1.573 1.00 98.19 215 VAL A N 1
ATOM 1614 C CA . VAL A 1 215 ? -5.356 12.745 0.925 1.00 98.19 215 VAL A CA 1
ATOM 1615 C C . VAL A 1 215 ? -5.444 13.283 -0.499 1.00 98.19 215 VAL A C 1
ATOM 1617 O O . VAL A 1 215 ? -5.251 14.476 -0.748 1.00 98.19 215 VAL A O 1
ATOM 1620 N N . PHE A 1 216 ? -5.750 12.399 -1.439 1.00 98.12 216 PHE A N 1
ATOM 1621 C CA . PHE A 1 216 ? -6.123 12.751 -2.798 1.00 98.12 216 PHE A CA 1
ATOM 1622 C C . PHE A 1 216 ? -7.642 12.632 -2.937 1.00 98.12 216 PHE A C 1
ATOM 1624 O O . PHE A 1 216 ? -8.211 11.564 -2.715 1.00 98.12 216 PHE A O 1
ATOM 1631 N N . ILE A 1 217 ? -8.300 13.745 -3.270 1.00 97.06 217 ILE A N 1
ATOM 1632 C CA . ILE A 1 217 ? -9.755 13.814 -3.463 1.00 97.06 217 ILE A CA 1
ATOM 1633 C C . ILE A 1 217 ? -10.006 14.291 -4.898 1.00 97.06 217 ILE A C 1
ATOM 1635 O O . ILE A 1 217 ? -9.785 15.491 -5.150 1.00 97.06 217 ILE A O 1
ATOM 1639 N N . PRO A 1 218 ? -10.470 13.399 -5.802 1.00 95.94 218 PRO A N 1
ATOM 1640 C CA . PRO A 1 218 ? -10.886 13.771 -7.152 1.00 95.94 218 PRO A CA 1
ATOM 1641 C C . PRO A 1 218 ? -11.875 14.936 -7.118 1.00 95.94 218 PRO A C 1
ATOM 1643 O O . PRO A 1 218 ? -12.672 15.046 -6.187 1.00 95.94 218 PRO A O 1
ATOM 1646 N N . GLU A 1 219 ? -11.836 15.813 -8.120 1.00 93.75 219 GLU A N 1
ATOM 1647 C CA . GLU A 1 219 ? -12.728 16.979 -8.178 1.00 93.75 219 GLU A CA 1
ATOM 1648 C C . GLU A 1 219 ? -14.207 16.574 -8.139 1.00 93.75 219 GLU A C 1
ATOM 1650 O O . GLU A 1 219 ? -14.989 17.156 -7.389 1.00 93.75 219 GLU A O 1
ATOM 1655 N N . THR A 1 220 ? -14.547 15.499 -8.847 1.00 92.19 220 THR A N 1
ATOM 1656 C CA . THR A 1 220 ? -15.870 14.870 -8.850 1.00 92.19 220 THR A CA 1
ATOM 1657 C C . THR A 1 220 ? -16.331 14.441 -7.460 1.00 92.19 220 THR A C 1
ATOM 1659 O O . THR A 1 220 ? -17.514 14.512 -7.180 1.00 92.19 220 THR A O 1
ATOM 1662 N N . CYS A 1 221 ? -15.434 14.048 -6.553 1.00 94.75 221 CYS A N 1
ATOM 1663 C CA . CYS A 1 221 ? -15.795 13.634 -5.194 1.00 94.75 221 CYS A CA 1
ATOM 1664 C C . CYS A 1 221 ? -16.041 14.809 -4.234 1.00 94.75 221 CYS A C 1
ATOM 1666 O O . CYS A 1 221 ? -16.320 14.590 -3.056 1.00 94.75 221 CYS A O 1
ATOM 1668 N N . ARG A 1 222 ? -15.908 16.061 -4.694 1.00 90.56 222 ARG A N 1
ATOM 1669 C CA . ARG A 1 222 ? -16.087 17.260 -3.853 1.00 90.56 222 ARG A CA 1
ATOM 1670 C C . ARG A 1 222 ? -17.509 17.810 -3.864 1.00 90.56 222 ARG A C 1
ATOM 1672 O O . ARG A 1 222 ? -17.822 18.648 -3.024 1.00 90.56 222 ARG A O 1
ATOM 1679 N N . ASP A 1 223 ? -18.357 17.351 -4.779 1.00 88.44 223 ASP A N 1
ATOM 1680 C CA . ASP A 1 223 ? -19.751 17.794 -4.914 1.00 88.44 223 ASP A CA 1
ATOM 1681 C C . ASP A 1 223 ? -20.726 17.075 -3.957 1.00 88.44 223 ASP A C 1
ATOM 1683 O O . ASP A 1 223 ? -21.915 17.390 -3.925 1.00 88.44 223 ASP A O 1
ATOM 1687 N N . GLY A 1 224 ? -20.222 16.136 -3.147 1.00 81.44 224 GLY A N 1
ATOM 1688 C CA . GLY A 1 224 ? -21.005 15.361 -2.185 1.00 81.44 224 GLY A CA 1
ATOM 1689 C C . GLY A 1 224 ? -21.533 14.029 -2.721 1.00 81.44 224 GLY A C 1
ATOM 1690 O O . GLY A 1 224 ? -22.253 13.334 -2.000 1.00 81.44 224 GLY A O 1
ATOM 1691 N N . ARG A 1 225 ? -21.184 13.633 -3.952 1.00 90.44 225 ARG A N 1
ATOM 1692 C CA . ARG A 1 225 ? -21.523 12.304 -4.470 1.00 90.44 225 ARG A CA 1
ATOM 1693 C C . ARG A 1 225 ? -20.823 11.179 -3.688 1.00 90.44 225 ARG A C 1
ATOM 1695 O O . ARG A 1 225 ? -19.724 11.373 -3.165 1.00 90.44 225 ARG A O 1
ATOM 1702 N N . PRO A 1 226 ? -21.399 9.963 -3.658 1.00 91.44 226 PRO A N 1
ATOM 1703 C CA . PRO A 1 226 ? -20.702 8.798 -3.130 1.00 91.44 226 PRO A CA 1
ATOM 1704 C C . PRO A 1 226 ? -19.450 8.483 -3.960 1.00 91.44 226 PRO A C 1
ATOM 1706 O O . PRO A 1 226 ? -19.537 8.311 -5.177 1.00 91.44 226 PRO A O 1
ATOM 1709 N N . CYS A 1 227 ? -18.311 8.358 -3.284 1.00 94.50 227 CYS A N 1
ATOM 1710 C CA . CYS A 1 227 ? -17.042 7.927 -3.863 1.00 94.50 227 CYS A CA 1
ATOM 1711 C C . CYS A 1 227 ? -16.487 6.717 -3.114 1.00 94.50 227 CYS A C 1
ATOM 1713 O O . CYS A 1 227 ? -16.853 6.443 -1.969 1.00 94.50 227 CYS A O 1
ATOM 1715 N N . ARG A 1 228 ? -15.591 5.982 -3.773 1.00 95.75 228 ARG A N 1
ATOM 1716 C CA . ARG A 1 228 ? -14.851 4.889 -3.132 1.00 95.75 228 ARG A CA 1
ATOM 1717 C C . ARG A 1 228 ? -13.724 5.472 -2.284 1.00 95.75 228 ARG A C 1
ATOM 1719 O O . ARG A 1 228 ? -13.253 6.570 -2.561 1.00 95.75 228 ARG A O 1
ATOM 1726 N N . LEU A 1 229 ? -13.268 4.728 -1.282 1.00 97.38 229 LEU A N 1
ATOM 1727 C CA . LEU A 1 229 ? -12.129 5.101 -0.447 1.00 97.38 229 LEU A CA 1
ATOM 1728 C C . LEU A 1 229 ? -11.105 3.969 -0.452 1.00 97.38 229 LEU A C 1
ATOM 1730 O O . LEU A 1 229 ? -11.431 2.841 -0.094 1.00 97.38 229 LEU A O 1
ATOM 1734 N N . HIS A 1 230 ? -9.867 4.291 -0.811 1.00 98.62 230 HIS A N 1
ATOM 1735 C CA . HIS A 1 230 ? -8.716 3.411 -0.665 1.00 98.62 230 HIS A CA 1
ATOM 1736 C C . HIS A 1 230 ? -7.732 4.026 0.333 1.00 98.62 230 HIS A C 1
ATOM 1738 O O . HIS A 1 230 ? -7.480 5.230 0.297 1.00 98.62 230 HIS A O 1
ATOM 1744 N N . VAL A 1 231 ? -7.160 3.210 1.216 1.00 98.81 231 VAL A N 1
ATOM 1745 C CA . VAL A 1 231 ? -6.108 3.649 2.140 1.00 98.81 231 VAL A CA 1
ATOM 1746 C C . VAL A 1 231 ? -4.796 3.019 1.695 1.00 98.81 231 VAL A C 1
ATOM 1748 O O . VAL A 1 231 ? -4.672 1.798 1.703 1.00 98.81 231 VAL A O 1
ATOM 1751 N N . ALA A 1 232 ? -3.833 3.848 1.304 1.00 98.62 232 ALA A N 1
ATOM 1752 C CA . ALA A 1 232 ? -2.525 3.408 0.840 1.00 98.62 232 ALA A CA 1
ATOM 1753 C C . ALA A 1 232 ? -1.468 3.693 1.914 1.00 98.62 232 ALA A C 1
ATOM 1755 O O . ALA A 1 232 ? -1.181 4.842 2.257 1.00 98.62 232 ALA A O 1
ATOM 1756 N N . PHE A 1 233 ? -0.886 2.622 2.449 1.00 98.38 233 PHE A N 1
ATOM 1757 C CA . PHE A 1 233 ? 0.131 2.685 3.492 1.00 98.38 233 PHE A CA 1
ATOM 1758 C C . PHE A 1 233 ? 1.527 2.658 2.877 1.00 98.38 233 PHE A C 1
ATOM 1760 O O . PHE A 1 233 ? 1.882 1.721 2.167 1.00 98.38 233 PHE A O 1
ATOM 1767 N N . HIS A 1 234 ? 2.329 3.675 3.181 1.00 97.69 234 HIS A N 1
ATOM 1768 C CA . HIS A 1 234 ? 3.739 3.713 2.803 1.00 97.69 234 HIS A CA 1
ATOM 1769 C C . HIS A 1 234 ? 4.564 2.674 3.596 1.00 97.69 234 HIS A C 1
ATOM 1771 O O . HIS A 1 234 ? 4.174 2.258 4.692 1.00 97.69 234 HIS A O 1
ATOM 1777 N N . GLY A 1 235 ? 5.745 2.302 3.095 1.00 96.38 235 GLY A N 1
ATOM 1778 C CA . GLY A 1 235 ? 6.700 1.444 3.801 1.00 96.38 235 GLY A CA 1
ATOM 1779 C C . GLY A 1 235 ? 7.579 2.179 4.822 1.00 96.38 235 GLY A C 1
ATOM 1780 O O . GLY A 1 235 ? 7.487 3.391 5.031 1.00 96.38 235 GLY A O 1
ATOM 1781 N N . CYS A 1 236 ? 8.482 1.449 5.475 1.00 94.69 236 CYS A N 1
ATOM 1782 C CA . CYS A 1 236 ? 9.530 2.059 6.295 1.00 94.69 236 CYS A CA 1
ATOM 1783 C C . CYS A 1 236 ? 10.372 3.037 5.454 1.00 94.69 236 CYS A C 1
ATOM 1785 O O . CYS A 1 236 ? 10.694 2.737 4.312 1.00 94.69 236 CYS A O 1
ATOM 1787 N N . ARG A 1 237 ? 10.784 4.171 6.032 1.00 93.44 237 ARG A N 1
ATOM 1788 C CA . ARG A 1 237 ? 11.518 5.269 5.366 1.00 93.44 237 ARG A CA 1
ATOM 1789 C C . ARG A 1 237 ? 10.755 5.991 4.247 1.00 93.44 237 ARG A C 1
ATOM 1791 O O . ARG A 1 237 ? 11.328 6.867 3.614 1.00 93.44 237 ARG A O 1
ATOM 1798 N N . GLN A 1 238 ? 9.477 5.672 4.048 1.00 94.88 238 GLN A N 1
ATOM 1799 C CA . GLN A 1 238 ? 8.610 6.310 3.053 1.00 94.88 238 GLN A CA 1
ATOM 1800 C C . GLN A 1 238 ? 7.548 7.227 3.687 1.00 94.88 238 GLN A C 1
ATOM 1802 O O . GLN A 1 238 ? 6.579 7.598 3.034 1.00 94.88 238 GLN A O 1
ATOM 1807 N N . GLY A 1 239 ? 7.690 7.561 4.974 1.00 92.38 239 GLY A N 1
ATOM 1808 C CA . GLY A 1 239 ? 6.682 8.290 5.747 1.00 92.38 2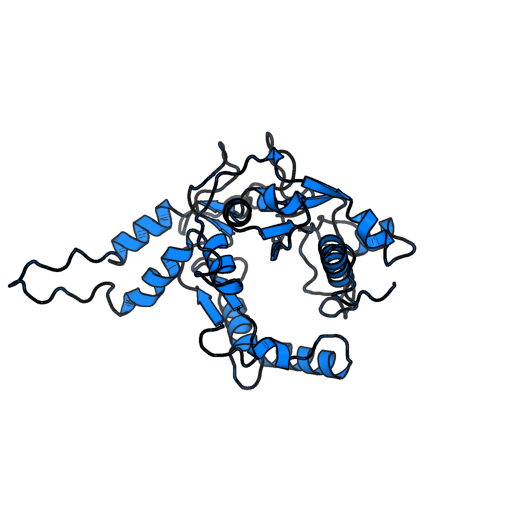39 GLY A CA 1
ATOM 1809 C C . GLY A 1 239 ? 7.204 9.550 6.415 1.00 92.38 239 GLY A C 1
ATOM 1810 O O . GLY A 1 239 ? 8.398 9.659 6.726 1.00 92.38 239 GLY A O 1
ATOM 1811 N N . GLY A 1 240 ? 6.307 10.501 6.677 1.00 88.06 240 GLY A N 1
ATOM 1812 C CA . GLY A 1 240 ? 6.637 11.733 7.393 1.00 88.06 240 GLY A CA 1
ATOM 1813 C C . GLY A 1 240 ? 7.880 12.398 6.794 1.00 88.06 240 GLY A C 1
ATOM 1814 O O . GLY A 1 240 ? 8.049 12.430 5.579 1.00 88.06 240 GLY A O 1
ATOM 1815 N N . ALA A 1 241 ? 8.807 12.852 7.636 1.00 83.81 241 ALA A N 1
ATOM 1816 C CA . ALA A 1 241 ? 10.032 13.529 7.206 1.00 83.81 241 ALA A CA 1
ATOM 1817 C C . ALA A 1 241 ? 11.107 12.619 6.568 1.00 83.81 241 ALA A C 1
ATOM 1819 O O . ALA A 1 241 ? 12.167 13.118 6.199 1.00 83.81 241 ALA A O 1
ATOM 1820 N N . THR A 1 242 ? 10.889 11.299 6.467 1.00 84.88 242 THR A N 1
ATOM 1821 C CA . THR A 1 242 ? 11.895 10.381 5.884 1.00 84.88 242 THR A CA 1
ATOM 1822 C C . THR A 1 242 ? 11.870 10.339 4.359 1.00 84.88 242 THR A C 1
ATOM 1824 O O . THR A 1 242 ? 12.888 10.043 3.741 1.00 84.88 242 THR A O 1
ATOM 1827 N N . ASP A 1 243 ? 10.746 10.733 3.764 1.00 82.88 243 ASP A N 1
ATOM 1828 C CA . ASP A 1 243 ? 10.505 10.642 2.326 1.00 82.88 243 ASP A CA 1
ATOM 1829 C C . ASP A 1 243 ? 10.374 12.032 1.697 1.00 82.88 243 ASP A C 1
ATOM 1831 O O . ASP A 1 243 ? 9.316 12.431 1.220 1.00 82.88 243 ASP A O 1
ATOM 1835 N N . HIS A 1 244 ? 11.437 12.830 1.823 1.00 74.62 244 HIS A N 1
ATOM 1836 C CA . HIS A 1 244 ? 11.517 14.191 1.290 1.00 74.62 244 HIS A CA 1
ATOM 1837 C C . HIS A 1 244 ? 12.708 14.312 0.329 1.00 74.62 244 HIS A C 1
ATOM 1839 O O . HIS A 1 244 ? 13.791 13.763 0.573 1.00 74.62 244 HIS A O 1
ATOM 1845 N N . ARG A 1 245 ? 12.529 15.060 -0.767 1.00 79.88 245 ARG A N 1
ATOM 1846 C CA . ARG A 1 245 ? 13.582 15.367 -1.749 1.00 79.88 245 ARG A CA 1
ATOM 1847 C C . ARG A 1 245 ? 13.594 16.855 -2.061 1.00 79.88 245 ARG A C 1
ATOM 1849 O O . ARG A 1 245 ? 12.558 17.513 -2.068 1.00 79.88 245 ARG A O 1
ATOM 1856 N N . ARG A 1 246 ? 14.786 17.401 -2.321 1.00 75.88 246 ARG A N 1
ATOM 1857 C CA . ARG A 1 246 ? 14.917 18.801 -2.746 1.00 75.88 246 ARG A CA 1
ATOM 1858 C C . ARG A 1 246 ? 14.103 19.015 -4.023 1.00 75.88 246 ARG A C 1
ATOM 1860 O O . ARG A 1 246 ? 14.188 18.203 -4.933 1.00 75.88 246 ARG A O 1
ATOM 1867 N N . GLY A 1 247 ? 13.339 20.102 -4.070 1.00 76.56 247 GLY A N 1
ATOM 1868 C CA . GLY A 1 247 ? 12.463 20.417 -5.203 1.00 76.56 247 GLY A CA 1
ATOM 1869 C C . GLY A 1 247 ? 11.058 19.814 -5.116 1.00 76.56 247 GLY A C 1
ATOM 1870 O O . GLY A 1 247 ? 10.198 20.247 -5.871 1.00 76.56 247 GLY A O 1
ATOM 1871 N N . HIS A 1 248 ? 10.791 18.912 -4.163 1.00 79.19 248 HIS A N 1
ATOM 1872 C CA . HIS A 1 248 ? 9.469 18.322 -3.960 1.00 79.19 248 HIS A CA 1
ATOM 1873 C C . HIS A 1 248 ? 8.952 18.633 -2.556 1.00 79.19 248 HIS A C 1
ATOM 1875 O O . HIS A 1 248 ? 9.647 18.466 -1.555 1.00 79.19 248 HIS A O 1
ATOM 1881 N N . THR A 1 249 ? 7.714 19.110 -2.482 1.00 80.75 249 THR A N 1
ATOM 1882 C CA . THR A 1 249 ? 6.990 19.286 -1.217 1.00 80.75 249 THR A CA 1
ATOM 1883 C C . THR A 1 249 ? 6.220 18.012 -0.870 1.00 80.75 249 THR A C 1
ATOM 1885 O O . THR A 1 249 ? 5.921 17.215 -1.749 1.00 80.75 249 THR A O 1
ATOM 1888 N N . GLY A 1 250 ? 5.854 17.799 0.391 1.00 84.50 250 GLY A N 1
ATOM 1889 C CA . GLY A 1 250 ? 5.052 16.634 0.779 1.00 84.50 250 GLY A CA 1
ATOM 1890 C C . GLY A 1 250 ? 5.767 15.279 0.641 1.00 84.50 250 GLY A C 1
ATOM 1891 O O . GLY A 1 250 ? 6.991 15.220 0.587 1.00 84.50 250 GLY A O 1
ATOM 1892 N N . ASN A 1 251 ? 4.987 14.194 0.614 1.00 93.25 251 ASN A N 1
ATOM 1893 C CA . ASN A 1 251 ? 5.470 12.808 0.643 1.00 93.25 251 ASN A CA 1
ATOM 1894 C C . ASN A 1 251 ? 5.538 12.188 -0.766 1.00 93.25 251 ASN A C 1
ATOM 1896 O O . ASN A 1 251 ? 4.582 12.309 -1.534 1.00 93.25 251 ASN A O 1
ATOM 1900 N N . LEU A 1 252 ? 6.648 11.523 -1.106 1.00 94.06 252 LEU A N 1
ATOM 1901 C CA . LEU A 1 252 ? 6.880 10.985 -2.452 1.00 94.06 252 LEU A CA 1
ATOM 1902 C C . LEU A 1 252 ? 6.007 9.763 -2.723 1.00 94.06 252 LEU A C 1
ATOM 1904 O O . LEU A 1 252 ? 5.435 9.672 -3.804 1.00 94.06 252 LEU A O 1
ATOM 1908 N N . PHE A 1 253 ? 5.838 8.863 -1.749 1.00 95.94 253 PHE A N 1
ATOM 1909 C CA . PHE A 1 253 ? 4.936 7.715 -1.887 1.00 95.94 253 PHE A CA 1
ATOM 1910 C C . PHE A 1 253 ? 3.501 8.151 -2.197 1.00 95.94 253 PHE A C 1
ATOM 1912 O O . PHE A 1 253 ? 2.914 7.701 -3.180 1.00 95.94 253 PHE A O 1
ATOM 1919 N N . ALA A 1 254 ? 2.964 9.100 -1.429 1.00 96.62 254 ALA A N 1
ATOM 1920 C CA . ALA A 1 254 ? 1.623 9.636 -1.645 1.00 96.62 254 ALA A CA 1
ATOM 1921 C C . ALA A 1 254 ? 1.450 10.320 -3.011 1.00 96.62 254 ALA A C 1
ATOM 1923 O O . ALA A 1 254 ? 0.328 10.421 -3.502 1.00 96.62 254 ALA A O 1
ATOM 1924 N N . LYS A 1 255 ? 2.536 10.800 -3.625 1.00 94.50 255 LYS A N 1
ATOM 1925 C CA . LYS A 1 255 ? 2.515 11.439 -4.946 1.00 94.50 255 LYS A CA 1
ATOM 1926 C C . LYS A 1 255 ? 2.703 10.449 -6.089 1.00 94.50 255 LYS A C 1
ATOM 1928 O O . LYS A 1 255 ? 1.980 10.539 -7.072 1.00 94.50 255 LYS A O 1
ATOM 1933 N N . PHE A 1 256 ? 3.656 9.530 -5.955 1.00 95.31 256 PHE A N 1
ATOM 1934 C CA . PHE A 1 256 ? 4.248 8.815 -7.086 1.00 95.31 256 PHE A CA 1
ATOM 1935 C C . PHE A 1 256 ? 4.100 7.297 -7.026 1.00 95.31 256 PHE A C 1
ATOM 1937 O O . PHE A 1 256 ? 4.557 6.622 -7.942 1.00 95.31 256 PHE A O 1
ATOM 1944 N N . ALA A 1 257 ? 3.430 6.732 -6.018 1.00 96.12 257 ALA A N 1
ATOM 1945 C CA . ALA A 1 257 ? 3.148 5.295 -5.980 1.00 96.12 257 ALA A CA 1
ATOM 1946 C C . ALA A 1 257 ? 2.156 4.819 -7.070 1.00 96.12 257 ALA A C 1
ATOM 1948 O O . ALA A 1 257 ? 1.960 3.619 -7.211 1.00 96.12 257 ALA A O 1
ATOM 1949 N N . GLY A 1 258 ? 1.544 5.731 -7.842 1.00 96.69 258 GLY A N 1
ATOM 1950 C CA . GLY A 1 258 ? 0.694 5.417 -9.004 1.00 96.69 258 GLY A CA 1
ATOM 1951 C C . GLY A 1 258 ? -0.809 5.312 -8.716 1.00 96.69 258 GLY A C 1
ATOM 1952 O O . GLY A 1 258 ? -1.601 5.062 -9.622 1.00 96.69 258 GLY A O 1
ATOM 1953 N N . TYR A 1 259 ? -1.233 5.496 -7.461 1.00 98.38 259 TYR A N 1
ATOM 1954 C CA . TYR A 1 259 ? -2.649 5.395 -7.090 1.00 98.38 259 TYR A CA 1
ATOM 1955 C C . TYR A 1 259 ? -3.481 6.600 -7.547 1.00 98.38 259 TYR A C 1
ATOM 1957 O O . TYR A 1 259 ? -4.647 6.430 -7.898 1.00 98.38 259 TYR A O 1
ATOM 1965 N N . ASN A 1 260 ? -2.922 7.816 -7.528 1.00 98.12 260 ASN A N 1
ATOM 1966 C CA . ASN A 1 260 ? -3.694 9.045 -7.754 1.00 98.12 260 ASN A CA 1
ATOM 1967 C C . ASN A 1 260 ? -4.241 9.122 -9.184 1.00 98.12 260 ASN A C 1
ATOM 1969 O O . ASN A 1 260 ? -5.352 9.598 -9.405 1.00 98.12 260 ASN A O 1
ATOM 1973 N N . GLU A 1 261 ? -3.474 8.628 -10.149 1.00 97.81 261 GLU A N 1
ATOM 1974 C CA . GLU A 1 261 ? -3.794 8.650 -11.571 1.00 97.81 261 GLU A CA 1
ATOM 1975 C C . GLU A 1 261 ? -4.991 7.753 -11.896 1.00 97.81 261 GLU A C 1
ATOM 1977 O O . GLU A 1 261 ? -5.866 8.131 -12.677 1.00 97.81 261 GLU A O 1
ATOM 1982 N N . TRP A 1 262 ? -5.070 6.591 -11.243 1.00 98.00 262 TRP A N 1
ATOM 1983 C CA . TRP A 1 262 ? -6.251 5.728 -11.269 1.00 98.00 262 TRP A CA 1
ATOM 1984 C C . TRP A 1 262 ? -7.421 6.348 -10.510 1.00 98.00 262 TRP A C 1
ATOM 1986 O O . TRP A 1 262 ? -8.563 6.317 -10.971 1.00 98.00 262 TRP A O 1
ATOM 1996 N N . ALA A 1 263 ? -7.139 6.927 -9.346 1.00 97.75 263 ALA A N 1
ATOM 1997 C CA . ALA A 1 263 ? -8.137 7.499 -8.459 1.00 97.75 263 ALA A CA 1
ATOM 1998 C C . ALA A 1 263 ? -8.899 8.668 -9.094 1.00 97.75 263 ALA A C 1
ATOM 2000 O O . ALA A 1 263 ? -10.124 8.745 -8.976 1.00 97.75 263 ALA A O 1
ATOM 2001 N N . LYS A 1 264 ? -8.177 9.540 -9.811 1.00 97.00 264 LYS A N 1
ATOM 2002 C CA . LYS A 1 264 ? -8.721 10.702 -10.524 1.00 97.00 264 LYS A CA 1
ATOM 2003 C C . LYS A 1 264 ? -9.740 10.299 -11.581 1.00 97.00 264 LYS A C 1
ATOM 2005 O O . LYS A 1 264 ? -10.750 10.975 -11.731 1.00 97.00 264 LYS A O 1
ATOM 2010 N N . ALA A 1 265 ? -9.481 9.200 -12.282 1.00 95.94 265 ALA A N 1
ATOM 2011 C CA . ALA A 1 265 ? -10.341 8.705 -13.348 1.00 95.94 265 ALA A CA 1
ATOM 2012 C C . ALA A 1 265 ? -11.523 7.859 -12.841 1.00 95.94 265 ALA A C 1
ATOM 2014 O O . ALA A 1 265 ? -12.518 7.705 -13.536 1.00 95.94 265 ALA A O 1
ATOM 2015 N N . ASN A 1 266 ? -11.448 7.302 -11.628 1.00 96.38 266 ASN A N 1
ATOM 2016 C CA . ASN A 1 266 ? -12.404 6.282 -11.172 1.00 96.38 266 ASN A CA 1
ATOM 2017 C C . ASN A 1 266 ? -13.177 6.656 -9.895 1.00 96.38 266 ASN A C 1
ATOM 2019 O O . ASN A 1 266 ? -13.725 5.772 -9.225 1.00 96.38 266 ASN A O 1
ATOM 2023 N N . ASP A 1 267 ? -13.245 7.950 -9.561 1.00 95.44 267 ASP A N 1
ATOM 2024 C CA . ASP A 1 267 ? -13.975 8.481 -8.398 1.00 95.44 267 ASP A CA 1
ATOM 2025 C C . ASP A 1 267 ? -13.572 7.782 -7.079 1.00 95.44 267 ASP A C 1
ATOM 2027 O O . ASP A 1 267 ? -14.408 7.327 -6.286 1.00 95.44 267 ASP A O 1
ATOM 2031 N N . ILE A 1 268 ? -12.258 7.652 -6.866 1.00 97.50 268 ILE A N 1
ATOM 2032 C CA . ILE A 1 268 ? -11.675 7.035 -5.669 1.00 97.50 268 ILE A CA 1
ATOM 2033 C C . ILE A 1 268 ? -10.949 8.111 -4.867 1.00 97.50 268 ILE A C 1
ATOM 2035 O O . ILE A 1 268 ? -10.079 8.808 -5.375 1.00 97.50 268 ILE A O 1
ATOM 2039 N N . ILE A 1 269 ? -11.280 8.242 -3.592 1.00 98.12 269 ILE A N 1
ATOM 2040 C CA . ILE A 1 269 ? -10.492 9.012 -2.635 1.00 98.12 269 ILE A CA 1
ATOM 2041 C C . ILE A 1 269 ? -9.337 8.126 -2.174 1.00 98.12 269 ILE A C 1
ATOM 2043 O O . ILE A 1 269 ? -9.571 6.987 -1.765 1.00 98.12 269 ILE A O 1
ATOM 2047 N N . ILE A 1 270 ? -8.105 8.640 -2.204 1.00 98.75 270 ILE A N 1
ATOM 2048 C CA . ILE A 1 270 ? -6.947 7.935 -1.641 1.00 98.75 270 ILE A CA 1
ATOM 2049 C C . ILE A 1 270 ? -6.502 8.634 -0.365 1.00 98.75 270 ILE A C 1
ATOM 2051 O O . ILE A 1 270 ? -6.132 9.807 -0.383 1.00 98.75 270 ILE A O 1
ATOM 2055 N N . LEU A 1 271 ? -6.535 7.913 0.750 1.00 98.81 271 LEU A N 1
ATOM 2056 C CA . LEU A 1 271 ? -5.994 8.355 2.028 1.00 98.81 271 LEU A CA 1
ATOM 2057 C C . LEU A 1 271 ? -4.584 7.781 2.204 1.00 98.81 271 LEU A C 1
ATOM 2059 O O . LEU A 1 271 ? -4.383 6.577 2.065 1.00 98.81 271 LEU A O 1
ATOM 2063 N N . TYR A 1 272 ? -3.638 8.637 2.583 1.00 98.62 272 TYR A N 1
ATOM 2064 C CA . TYR A 1 272 ? -2.252 8.288 2.886 1.00 98.62 272 TYR A CA 1
ATOM 2065 C C . TYR A 1 272 ? -1.912 8.712 4.319 1.00 98.62 272 TYR A C 1
ATOM 2067 O O . TYR A 1 272 ? -1.346 9.793 4.539 1.00 98.62 272 TYR A O 1
ATOM 2075 N N . PRO A 1 273 ? -2.261 7.890 5.321 1.00 98.38 273 PRO A N 1
ATOM 2076 C CA . PRO A 1 273 ? -1.819 8.098 6.690 1.00 98.38 273 PRO A CA 1
ATOM 2077 C C . PRO A 1 273 ? -0.288 8.049 6.747 1.00 98.38 273 PRO A C 1
ATOM 2079 O O . PRO A 1 273 ? 0.346 7.366 5.942 1.00 98.38 273 PRO A O 1
ATOM 2082 N N . GLN A 1 274 ? 0.318 8.776 7.680 1.00 97.62 274 GLN A N 1
ATOM 2083 C CA . GLN A 1 274 ? 1.773 8.925 7.735 1.00 97.62 274 GLN A CA 1
ATOM 2084 C C . GLN A 1 274 ? 2.339 8.553 9.100 1.00 97.62 274 GLN A C 1
ATOM 2086 O O . GLN A 1 274 ? 1.826 8.989 10.136 1.00 97.62 274 GLN A O 1
ATOM 2091 N N . ILE A 1 275 ? 3.453 7.820 9.082 1.00 94.88 275 ILE A N 1
ATOM 2092 C CA . ILE A 1 275 ? 4.308 7.526 10.234 1.00 94.88 275 ILE A CA 1
ATOM 2093 C C . ILE A 1 275 ? 5.593 8.351 10.149 1.00 94.88 275 ILE A C 1
ATOM 2095 O O . ILE A 1 275 ? 6.172 8.536 9.084 1.00 94.88 275 ILE A O 1
ATOM 2099 N N . GLN A 1 276 ? 6.066 8.832 11.292 1.00 92.12 276 GLN A N 1
ATOM 2100 C CA . GLN A 1 276 ? 7.306 9.574 11.450 1.00 92.12 276 GLN A CA 1
ATOM 2101 C C . GLN A 1 276 ? 8.371 8.706 12.125 1.00 92.12 276 GLN A C 1
ATOM 2103 O O . GLN A 1 276 ? 8.105 8.018 13.108 1.00 92.12 276 GLN A O 1
ATOM 2108 N N . ALA A 1 277 ? 9.612 8.780 11.641 1.00 91.69 277 ALA A N 1
ATOM 2109 C CA . ALA A 1 277 ? 10.740 8.160 12.326 1.00 91.69 277 ALA A CA 1
ATOM 2110 C C . ALA A 1 277 ? 10.995 8.802 13.698 1.00 91.69 277 ALA A C 1
ATOM 2112 O O . ALA A 1 277 ? 10.996 10.030 13.825 1.00 91.69 277 ALA A O 1
ATOM 2113 N N . ARG A 1 278 ? 11.261 7.965 14.706 1.00 88.38 278 ARG A N 1
ATOM 2114 C CA . ARG A 1 278 ? 11.566 8.365 16.083 1.00 88.38 278 ARG A CA 1
ATOM 2115 C C . ARG A 1 278 ? 12.813 7.669 16.608 1.00 88.38 278 ARG A C 1
ATOM 2117 O O . ARG A 1 278 ? 12.923 6.445 16.551 1.00 88.38 278 ARG A O 1
ATOM 2124 N N . SER A 1 279 ? 13.701 8.464 17.197 1.00 86.00 279 SER A N 1
ATOM 2125 C CA . SER A 1 279 ? 14.923 7.988 17.860 1.00 86.00 279 SER A CA 1
ATOM 2126 C C . SER A 1 279 ? 14.851 8.057 19.393 1.00 86.00 279 SER A C 1
ATOM 2128 O O . SER A 1 279 ? 15.765 7.582 20.057 1.00 86.00 279 SER A O 1
ATOM 2130 N N . LEU A 1 280 ? 13.793 8.658 19.956 1.00 80.56 280 LEU A N 1
ATOM 2131 C CA . LEU A 1 280 ? 13.575 8.865 21.396 1.00 80.56 280 LEU A CA 1
ATOM 2132 C C . LEU A 1 280 ? 12.110 8.589 21.767 1.00 80.56 280 LEU A C 1
ATOM 2134 O O . LEU A 1 280 ? 11.212 8.926 20.988 1.00 80.56 280 LEU A O 1
ATOM 2138 N N . GLY A 1 281 ? 11.864 8.046 22.968 1.00 72.12 281 GLY A N 1
ATOM 2139 C CA . GLY A 1 281 ? 10.561 7.429 23.293 1.00 72.12 281 GLY A CA 1
ATOM 2140 C C . GLY A 1 281 ? 10.320 6.214 22.391 1.00 72.12 281 GLY A C 1
ATOM 2141 O O . GLY A 1 281 ? 11.289 5.837 21.737 1.00 72.12 281 GLY A O 1
ATOM 2142 N N . PRO A 1 282 ? 9.125 5.581 22.336 1.00 78.81 282 PR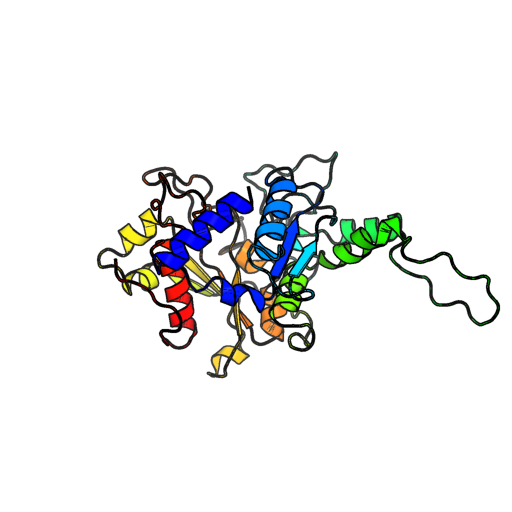O A N 1
ATOM 2143 C CA . PRO A 1 282 ? 8.916 4.361 21.549 1.00 78.81 282 PRO A CA 1
ATOM 2144 C C . PRO A 1 282 ? 9.699 4.353 20.228 1.00 78.81 282 PRO A C 1
ATOM 2146 O O . PRO A 1 282 ? 9.450 5.166 19.335 1.00 78.81 282 PRO A O 1
ATOM 2149 N N . ILE A 1 283 ? 10.741 3.514 20.173 1.00 86.12 283 ILE A N 1
ATOM 2150 C CA . ILE A 1 283 ? 11.817 3.653 19.186 1.00 86.12 283 ILE A CA 1
ATOM 2151 C C . ILE A 1 283 ? 11.331 3.090 17.853 1.00 86.12 283 ILE A C 1
ATOM 2153 O O . ILE A 1 283 ? 11.000 1.911 17.744 1.00 86.12 283 ILE A O 1
ATOM 2157 N N . ASN A 1 284 ? 11.336 3.937 16.827 1.00 89.75 284 ASN A N 1
ATOM 2158 C CA . ASN A 1 284 ? 10.966 3.580 15.465 1.00 89.75 284 ASN A CA 1
ATOM 2159 C C . ASN A 1 284 ? 11.821 4.381 14.470 1.00 89.75 284 ASN A C 1
ATOM 2161 O O . ASN A 1 284 ? 11.327 5.284 13.793 1.00 89.75 284 ASN A O 1
ATOM 2165 N N . PRO A 1 285 ? 13.129 4.093 14.368 1.00 89.50 285 PRO A N 1
ATOM 2166 C CA . PRO A 1 285 ? 14.095 4.953 13.681 1.00 89.50 285 PRO A CA 1
ATOM 2167 C C . PRO A 1 285 ? 13.902 4.966 12.163 1.00 89.50 285 PRO A C 1
ATOM 2169 O O . PRO A 1 285 ? 14.486 5.791 11.468 1.00 89.50 285 PRO A O 1
ATOM 2172 N N . ARG A 1 286 ? 13.099 4.035 11.638 1.00 91.00 286 ARG A N 1
ATOM 2173 C CA . ARG A 1 286 ? 12.751 3.947 10.220 1.00 91.00 286 ARG A CA 1
ATOM 2174 C C . ARG A 1 286 ? 11.330 4.430 9.925 1.00 91.00 286 ARG A C 1
ATOM 2176 O O . ARG A 1 286 ? 10.952 4.409 8.765 1.00 91.00 286 ARG 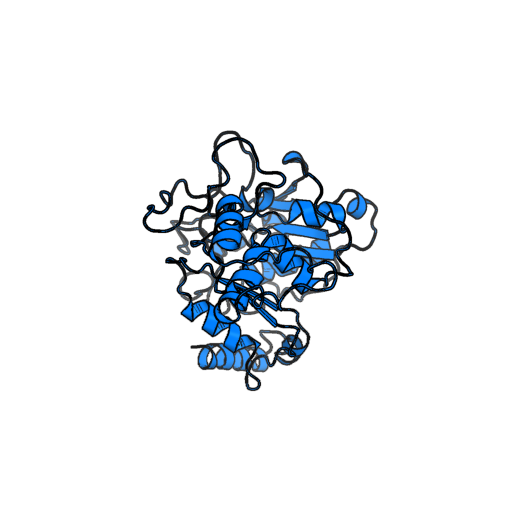A O 1
ATOM 2183 N N . GLY A 1 287 ? 10.548 4.846 10.925 1.00 92.50 287 GLY A N 1
ATOM 2184 C CA . GLY A 1 287 ? 9.175 5.316 10.712 1.00 92.50 287 GLY A CA 1
ATOM 2185 C C . GLY A 1 287 ? 8.266 4.255 10.082 1.00 92.50 287 GLY A C 1
ATOM 2186 O O . GLY A 1 287 ? 7.534 4.548 9.145 1.00 92.50 287 GLY A O 1
ATOM 2187 N N . CYS A 1 288 ? 8.353 3.010 10.549 1.00 93.88 288 CYS A N 1
ATOM 2188 C CA . CYS A 1 288 ? 7.519 1.904 10.081 1.00 93.88 288 CYS A CA 1
ATOM 2189 C C . CYS A 1 288 ? 6.143 1.891 10.769 1.00 93.88 288 CYS A C 1
ATOM 2191 O O . CYS A 1 288 ? 6.033 2.272 11.937 1.00 93.88 288 CYS A O 1
ATOM 2193 N N . TRP A 1 289 ? 5.119 1.361 10.099 1.00 95.12 289 TRP A N 1
ATOM 2194 C CA . TRP A 1 289 ? 3.870 0.949 10.755 1.00 95.12 289 TRP A CA 1
ATOM 2195 C C . TRP A 1 289 ? 4.145 -0.056 11.883 1.00 95.12 289 TRP A C 1
ATOM 2197 O O . TRP A 1 289 ? 5.133 -0.789 11.831 1.00 95.12 289 TRP A O 1
ATOM 2207 N N . ASP A 1 290 ? 3.304 -0.074 12.917 1.00 92.00 290 ASP A N 1
ATOM 2208 C CA . ASP A 1 290 ? 3.462 -1.002 14.034 1.00 92.00 290 ASP A CA 1
ATOM 2209 C C . ASP A 1 290 ? 3.053 -2.415 13.619 1.00 92.00 290 ASP A C 1
ATOM 2211 O O . ASP A 1 290 ? 1.871 -2.707 13.444 1.00 92.00 290 ASP A O 1
ATOM 2215 N N . TRP A 1 291 ? 4.041 -3.296 13.484 1.00 88.44 291 TRP A N 1
ATOM 2216 C CA . TRP A 1 291 ? 3.834 -4.723 13.244 1.00 88.44 291 TRP A CA 1
ATOM 2217 C C . TRP A 1 291 ? 4.565 -5.617 14.262 1.00 88.44 291 TRP A C 1
ATOM 2219 O O . TRP A 1 291 ? 4.640 -6.829 14.066 1.00 88.44 291 TRP A O 1
ATOM 2229 N N . TRP A 1 292 ? 5.119 -5.044 15.343 1.00 80.06 292 TRP A N 1
ATOM 2230 C CA . TRP A 1 292 ? 5.909 -5.790 16.340 1.00 80.06 292 TRP A CA 1
ATOM 2231 C C . TRP A 1 292 ? 5.540 -5.504 17.803 1.00 80.06 292 TRP A C 1
ATOM 2233 O O . TRP A 1 292 ? 5.874 -6.319 18.665 1.00 80.06 292 TRP A O 1
ATOM 2243 N N . GLY A 1 293 ? 4.846 -4.401 18.108 1.00 70.88 293 GLY A N 1
ATOM 2244 C CA . GLY A 1 293 ? 4.111 -4.161 19.356 1.00 70.88 293 GLY A CA 1
ATOM 2245 C C . GLY A 1 293 ? 4.900 -3.982 20.659 1.00 70.88 293 GLY A C 1
ATOM 2246 O O . GLY A 1 293 ? 4.687 -3.004 21.372 1.00 70.88 293 GLY A O 1
ATOM 2247 N N . GLN A 1 294 ? 5.783 -4.920 21.025 1.00 54.19 294 GLN A N 1
ATOM 2248 C CA . GLN A 1 294 ? 6.194 -5.140 22.424 1.00 54.19 294 GLN A CA 1
ATOM 2249 C C . GLN A 1 294 ? 6.934 -3.975 23.099 1.00 54.19 294 GLN A C 1
ATOM 2251 O O . GLN A 1 294 ? 6.806 -3.825 24.306 1.00 54.19 294 GLN A O 1
ATOM 2256 N N . ASN A 1 295 ? 7.647 -3.134 22.347 1.00 55.94 295 ASN A N 1
ATOM 2257 C CA . ASN A 1 295 ? 8.346 -1.947 22.873 1.00 55.94 295 ASN A CA 1
ATOM 2258 C C . ASN A 1 295 ? 7.973 -0.665 22.112 1.00 55.94 295 ASN A C 1
ATOM 2260 O O . ASN A 1 295 ? 8.717 0.317 22.147 1.00 55.94 295 ASN A O 1
ATOM 2264 N N . TYR A 1 296 ? 6.868 -0.709 21.361 1.00 60.53 296 TYR A N 1
ATOM 2265 C CA . TYR A 1 296 ? 6.468 0.364 20.463 1.00 60.53 296 TYR A CA 1
ATOM 2266 C C . TYR A 1 296 ? 5.113 0.948 20.863 1.00 60.53 296 TYR A C 1
ATOM 2268 O O . TYR A 1 296 ? 5.105 1.907 21.631 1.00 60.53 296 TYR A O 1
ATOM 2276 N N . THR A 1 297 ? 3.977 0.372 20.452 1.00 59.94 297 THR A N 1
ATOM 2277 C CA . THR A 1 297 ? 2.677 0.876 20.931 1.00 59.94 297 THR A CA 1
ATOM 2278 C C . THR A 1 297 ? 2.077 0.054 22.068 1.00 59.94 297 THR A C 1
ATOM 2280 O O . THR A 1 297 ? 1.525 0.685 22.966 1.00 59.94 297 THR A O 1
ATOM 2283 N N . HIS A 1 298 ? 2.143 -1.292 22.025 1.00 74.88 298 HIS A N 1
ATOM 2284 C CA . HIS A 1 298 ? 1.808 -2.306 23.058 1.00 74.88 298 HIS A CA 1
ATOM 2285 C C . HIS A 1 298 ? 1.472 -3.665 22.390 1.00 74.88 298 HIS A C 1
ATOM 2287 O O . HIS A 1 298 ? 1.471 -3.793 21.170 1.00 74.88 298 HIS A O 1
ATOM 2293 N N . ALA A 1 299 ? 1.131 -4.701 23.171 1.00 82.62 299 ALA A N 1
ATOM 2294 C CA . ALA A 1 299 ? 0.788 -6.043 22.669 1.00 82.62 299 ALA A CA 1
ATOM 2295 C C . ALA A 1 299 ? -0.523 -6.139 21.850 1.00 82.62 299 ALA A C 1
ATOM 2297 O O . ALA A 1 299 ? -0.778 -7.180 21.254 1.00 82.62 299 ALA A O 1
ATOM 2298 N N . GLY A 1 300 ? -1.350 -5.088 21.837 1.00 87.38 300 GLY A N 1
ATOM 2299 C CA . GLY A 1 300 ? -2.635 -5.019 21.125 1.00 87.38 300 GLY A CA 1
ATOM 2300 C C . GLY A 1 300 ? -2.578 -4.267 19.792 1.00 87.38 300 GLY A C 1
ATOM 2301 O O . GLY A 1 300 ? -3.630 -3.958 19.234 1.00 87.38 300 GLY A O 1
ATOM 2302 N N . TYR A 1 301 ? -1.379 -3.968 19.280 1.00 91.12 301 TYR A N 1
ATOM 2303 C CA . TYR A 1 301 ? -1.155 -3.179 18.060 1.00 91.12 301 TYR A CA 1
ATOM 2304 C C . TYR A 1 301 ? -1.926 -3.682 16.826 1.00 91.12 301 TYR A C 1
ATOM 2306 O O . TYR A 1 301 ? -2.362 -2.878 16.008 1.00 91.12 301 TYR A O 1
ATOM 2314 N N . HIS A 1 302 ? -2.127 -4.999 16.710 1.00 92.81 302 HIS A N 1
ATOM 2315 C CA . HIS A 1 302 ? -2.820 -5.680 15.608 1.00 92.81 302 HIS A CA 1
ATOM 2316 C C . HIS A 1 302 ? -4.339 -5.796 15.802 1.00 92.81 302 HIS A C 1
ATOM 2318 O O . HIS A 1 302 ? -4.998 -6.558 15.094 1.00 92.81 302 HIS A O 1
ATOM 2324 N N . THR A 1 303 ? -4.906 -5.092 16.782 1.00 94.06 303 THR A N 1
ATOM 2325 C CA . THR A 1 303 ? -6.333 -5.151 17.131 1.00 94.06 303 THR A CA 1
ATOM 2326 C C . THR A 1 303 ? -6.995 -3.777 17.029 1.00 94.06 303 THR A C 1
ATOM 2328 O O . THR A 1 303 ? -6.317 -2.773 16.811 1.00 94.06 303 THR A O 1
ATOM 2331 N N . ARG A 1 304 ? -8.318 -3.700 17.248 1.00 93.44 304 ARG A N 1
ATOM 2332 C CA . ARG A 1 304 ? -9.051 -2.418 17.306 1.00 93.44 304 ARG A CA 1
ATOM 2333 C C . ARG A 1 304 ? -8.571 -1.469 18.415 1.00 93.44 304 ARG A C 1
ATOM 2335 O O . ARG A 1 304 ? -8.889 -0.284 18.381 1.00 93.44 304 ARG A O 1
ATOM 2342 N N . ASP A 1 305 ? -7.799 -1.975 19.376 1.00 90.56 305 ASP A N 1
ATOM 2343 C CA . ASP A 1 305 ? -7.205 -1.170 20.445 1.00 90.56 305 ASP A CA 1
ATOM 2344 C C . ASP A 1 305 ? -5.870 -0.522 20.029 1.00 90.56 305 ASP A C 1
ATOM 2346 O O . ASP A 1 305 ? -5.377 0.376 20.713 1.00 90.56 305 ASP A O 1
ATOM 2350 N N . GLY A 1 306 ? -5.278 -0.943 18.906 1.00 92.25 306 GLY A N 1
ATOM 2351 C CA . GLY A 1 306 ? -4.013 -0.412 18.409 1.00 92.25 306 GLY A CA 1
ATOM 2352 C C . GLY A 1 306 ? -4.114 1.074 18.058 1.00 92.25 306 GLY A C 1
ATOM 2353 O O . GLY A 1 306 ? -4.974 1.471 17.275 1.00 92.25 306 GLY A O 1
ATOM 2354 N N . LYS A 1 307 ? -3.197 1.906 18.571 1.00 91.44 307 LYS A N 1
ATOM 2355 C CA . LYS A 1 307 ? -3.234 3.372 18.378 1.00 91.44 307 LYS A CA 1
ATOM 2356 C C . LYS A 1 307 ? -3.254 3.782 16.899 1.00 91.44 307 LYS A C 1
ATOM 2358 O O . LYS A 1 307 ? -4.005 4.668 16.499 1.00 91.44 307 LYS A O 1
ATOM 2363 N N . GLN A 1 308 ? -2.445 3.116 16.070 1.00 94.44 308 GLN A N 1
ATOM 2364 C CA . GLN A 1 308 ? -2.410 3.367 14.624 1.00 94.44 308 GLN A CA 1
ATOM 2365 C C . GLN A 1 308 ? -3.697 2.887 13.929 1.00 94.44 308 GLN A C 1
ATOM 2367 O O . GLN A 1 308 ? -4.223 3.597 13.075 1.00 94.44 308 GLN A O 1
ATOM 2372 N N . ILE A 1 309 ? -4.253 1.740 14.342 1.00 95.50 309 ILE A N 1
ATOM 2373 C CA . ILE A 1 309 ? -5.532 1.222 13.830 1.00 95.50 309 ILE A CA 1
ATOM 2374 C C . ILE A 1 309 ? -6.676 2.189 14.158 1.00 95.50 309 ILE A C 1
ATOM 2376 O O . ILE A 1 309 ? -7.424 2.560 13.255 1.00 95.50 309 ILE A O 1
ATOM 2380 N N . LYS A 1 310 ? -6.765 2.676 15.404 1.00 94.88 310 LYS A N 1
ATOM 2381 C CA . LYS A 1 310 ? -7.741 3.697 15.825 1.00 94.88 310 LYS A CA 1
ATOM 2382 C C . LYS A 1 310 ? -7.626 4.976 15.001 1.00 94.88 310 LYS A C 1
ATOM 2384 O O . LYS A 1 310 ? -8.633 5.489 14.519 1.00 94.88 310 LYS A O 1
ATOM 2389 N N . ALA A 1 311 ? -6.403 5.471 14.799 1.00 96.12 311 ALA A N 1
ATOM 2390 C CA . ALA A 1 311 ? -6.166 6.681 14.020 1.00 96.12 311 ALA A CA 1
ATOM 2391 C C . ALA A 1 311 ? -6.688 6.545 12.585 1.00 96.12 311 ALA A C 1
ATOM 2393 O O . ALA A 1 311 ? -7.415 7.414 12.108 1.00 96.12 311 ALA A O 1
ATOM 2394 N N . VAL A 1 312 ? -6.366 5.440 11.911 1.00 97.69 312 VAL A N 1
ATOM 2395 C CA . VAL A 1 312 ? -6.801 5.203 10.530 1.00 97.69 312 VAL A CA 1
ATOM 2396 C C . VAL A 1 312 ? -8.307 4.959 10.459 1.00 97.69 312 VAL A C 1
ATOM 2398 O O . VAL A 1 312 ? -8.973 5.540 9.604 1.00 97.69 312 VAL A O 1
ATOM 2401 N N . ALA A 1 313 ? -8.869 4.172 11.379 1.00 97.44 313 ALA A N 1
ATOM 2402 C CA . ALA A 1 313 ? -10.311 3.952 11.465 1.00 97.44 313 ALA A CA 1
ATOM 2403 C C . ALA A 1 313 ? -11.074 5.275 11.635 1.00 97.44 313 ALA A C 1
ATOM 2405 O O . ALA A 1 313 ? -12.078 5.517 10.964 1.00 97.44 313 ALA A O 1
ATOM 2406 N N . GLN A 1 314 ? -10.546 6.187 12.455 1.00 97.44 314 GLN A N 1
ATOM 2407 C CA . GLN A 1 314 ? -11.130 7.508 12.627 1.00 97.44 314 GLN A CA 1
ATOM 2408 C C . GLN A 1 314 ? -10.975 8.397 11.382 1.00 97.44 314 GLN A C 1
ATOM 2410 O O . GLN A 1 314 ? -11.898 9.147 11.065 1.00 97.44 314 GLN A O 1
ATOM 2415 N N . MET A 1 315 ? -9.857 8.316 10.650 1.00 98.12 315 MET A N 1
ATOM 2416 C CA . MET A 1 315 ? -9.715 9.002 9.354 1.00 98.12 315 MET A CA 1
ATOM 2417 C C . MET A 1 315 ? -10.752 8.503 8.341 1.00 98.12 315 MET A C 1
ATOM 2419 O O . MET A 1 315 ? -11.357 9.316 7.645 1.00 98.12 315 MET A O 1
ATOM 2423 N N . ILE A 1 316 ? -11.000 7.189 8.298 1.00 97.75 316 ILE A N 1
ATOM 2424 C CA . ILE A 1 316 ? -12.033 6.579 7.449 1.00 97.75 316 ILE A CA 1
ATOM 2425 C C . ILE A 1 316 ? -13.421 7.106 7.832 1.00 97.75 316 ILE A C 1
ATOM 2427 O O . ILE A 1 316 ? -14.142 7.575 6.956 1.00 97.75 316 ILE A O 1
ATOM 2431 N N . ASN A 1 317 ? -13.775 7.117 9.122 1.00 96.31 317 ASN A N 1
ATOM 2432 C CA . ASN A 1 317 ? -15.054 7.666 9.592 1.00 96.31 317 ASN A CA 1
ATOM 2433 C C . ASN A 1 317 ? -15.238 9.140 9.193 1.00 96.31 317 ASN A C 1
ATOM 2435 O O . ASN A 1 317 ? -16.315 9.543 8.761 1.00 96.31 317 ASN A O 1
ATOM 2439 N N . ILE A 1 318 ? -14.181 9.955 9.303 1.00 94.94 318 ILE A N 1
ATOM 2440 C CA . ILE A 1 318 ? -14.211 11.366 8.888 1.00 94.94 318 ILE A CA 1
ATOM 2441 C C . ILE A 1 318 ? -14.472 11.484 7.380 1.00 94.94 318 ILE A C 1
ATOM 2443 O O . ILE A 1 318 ? -15.333 12.266 6.977 1.00 94.94 318 ILE A O 1
ATOM 2447 N N . LEU A 1 319 ? -13.767 10.705 6.553 1.00 94.38 319 LEU A N 1
ATOM 2448 C CA . LEU A 1 319 ? -13.939 10.721 5.095 1.00 94.38 319 LEU A CA 1
ATOM 2449 C C . LEU A 1 319 ? -15.287 10.142 4.646 1.00 94.38 319 LEU A C 1
ATOM 2451 O O . LEU A 1 319 ? -15.816 10.567 3.624 1.00 94.38 319 LEU A O 1
ATOM 2455 N N . ALA A 1 320 ? -15.890 9.256 5.436 1.00 92.56 320 ALA A N 1
ATOM 2456 C CA . ALA A 1 320 ? -17.245 8.746 5.239 1.00 92.56 320 ALA A CA 1
ATOM 2457 C C . ALA A 1 320 ? -18.344 9.733 5.692 1.00 92.56 320 ALA A C 1
ATOM 2459 O O . ALA A 1 320 ? -19.422 9.328 6.126 1.00 92.56 320 ALA A O 1
ATOM 2460 N N . GLY A 1 321 ? -18.076 11.042 5.652 1.00 88.06 321 GLY A N 1
ATOM 2461 C CA . GLY A 1 321 ? -19.029 12.076 6.066 1.00 88.06 321 GLY A CA 1
ATOM 2462 C C . GLY A 1 321 ? -19.292 12.116 7.575 1.00 88.06 321 GLY A C 1
ATOM 2463 O O . GLY A 1 321 ? -20.350 12.573 8.002 1.00 88.06 321 GLY A O 1
ATOM 2464 N N . GLY A 1 322 ? -18.360 11.618 8.393 1.00 84.69 322 GLY A N 1
ATOM 2465 C CA . GLY A 1 322 ? -18.511 11.535 9.848 1.00 84.69 322 GLY A CA 1
ATOM 2466 C C . GLY A 1 322 ? -19.361 10.356 10.329 1.00 84.69 322 GLY A C 1
ATOM 2467 O O . GLY A 1 322 ? -19.641 10.267 11.525 1.00 84.69 322 GLY A O 1
ATOM 2468 N N . GLN A 1 323 ? -19.765 9.450 9.434 1.00 88.12 323 GLN A N 1
ATOM 2469 C CA . GLN A 1 323 ? -20.432 8.210 9.817 1.00 88.12 323 GLN A CA 1
ATOM 2470 C C . GLN A 1 323 ? -19.479 7.327 10.632 1.00 88.12 323 GLN A C 1
ATOM 2472 O O . GLN A 1 323 ? -18.316 7.146 10.273 1.00 88.12 323 GLN A O 1
ATOM 2477 N N . GLN A 1 324 ? -19.978 6.745 11.722 1.00 87.88 324 GLN A N 1
ATOM 2478 C CA . GLN A 1 324 ? -19.235 5.767 12.520 1.00 87.88 324 GLN A CA 1
ATOM 2479 C C . GLN A 1 324 ? -19.295 4.387 11.847 1.00 87.88 324 GLN A C 1
ATOM 2481 O O . GLN A 1 324 ? -19.981 3.485 12.321 1.00 87.88 324 GLN A O 1
ATOM 2486 N N . LEU A 1 325 ? -18.614 4.242 10.707 1.00 91.06 325 LEU A N 1
ATOM 2487 C CA . LEU A 1 325 ? -18.507 2.968 9.987 1.00 91.06 325 LEU A CA 1
ATOM 2488 C C . LEU A 1 325 ? -17.615 1.968 10.728 1.00 91.06 325 LEU A C 1
ATOM 2490 O O . LEU A 1 325 ? -17.861 0.765 10.692 1.00 91.06 325 LEU A O 1
ATOM 2494 N N . LEU A 1 326 ? -16.572 2.474 11.385 1.00 93.12 326 LEU A N 1
ATOM 2495 C CA . LEU A 1 326 ? -15.616 1.697 12.158 1.00 93.12 326 LEU A CA 1
ATOM 2496 C C . LEU A 1 326 ? -15.676 2.112 13.625 1.00 93.12 326 LEU A C 1
ATOM 2498 O O . LEU A 1 326 ? -15.686 3.301 13.948 1.00 93.12 326 LEU A O 1
ATOM 2502 N N . GLU A 1 327 ? -15.694 1.128 14.519 1.00 91.56 327 GLU A N 1
ATOM 2503 C CA . GLU A 1 327 ? -15.619 1.374 15.956 1.00 91.56 327 GLU A CA 1
ATOM 2504 C C . GLU A 1 327 ? -14.232 1.916 16.321 1.00 91.56 327 GLU A C 1
ATOM 2506 O O . GLU A 1 327 ? -13.211 1.310 15.993 1.00 91.56 327 GLU A O 1
ATOM 2511 N N . VAL A 1 328 ? -14.202 3.049 17.023 1.00 93.12 328 VAL A N 1
ATOM 2512 C CA . VAL A 1 328 ? -12.973 3.662 17.537 1.00 93.12 328 VAL A CA 1
ATOM 2513 C C . VAL A 1 328 ? -13.123 3.814 19.049 1.00 93.12 328 VAL A C 1
ATOM 2515 O O . VAL A 1 328 ? -13.738 4.782 19.503 1.00 93.12 328 VAL A O 1
ATOM 2518 N N . PRO A 1 329 ? -12.612 2.858 19.846 1.00 88.44 329 PRO A N 1
ATOM 2519 C CA . PRO A 1 329 ? -12.666 2.960 21.297 1.00 88.44 329 PRO A CA 1
ATOM 2520 C C . PRO A 1 329 ? -11.890 4.190 21.778 1.00 88.44 329 PRO A C 1
ATOM 2522 O O . PRO A 1 329 ? -10.771 4.428 21.312 1.00 88.44 329 PRO A O 1
ATOM 2525 N N . LEU A 1 330 ? -12.447 4.932 22.737 1.00 86.94 330 LEU A N 1
ATOM 2526 C CA . LEU A 1 330 ? -11.734 6.032 23.393 1.00 86.94 330 LEU A CA 1
ATOM 2527 C C . LEU A 1 330 ? -10.462 5.516 24.092 1.00 86.94 330 LEU A C 1
ATOM 2529 O O . LEU A 1 330 ? -10.372 4.335 24.447 1.00 86.94 330 LEU A O 1
ATOM 2533 N N . GLU A 1 331 ? -9.458 6.382 24.198 1.00 75.44 331 GLU A N 1
ATOM 2534 C CA . GLU A 1 331 ? -8.223 6.162 24.965 1.00 75.44 331 GLU A CA 1
ATOM 2535 C C . GLU A 1 331 ? -8.296 6.782 26.359 1.00 75.44 331 GLU A C 1
ATOM 2537 O O . GLU A 1 331 ? -8.804 7.919 26.471 1.00 75.44 331 GLU A O 1
#